Protein 7C2P (pdb70)

B-factor: mean 52.06, std 9.63, range [30.09, 83.83]

Foldseek 3Di:
DKDKDFDPPDDDAADDQQVLQVSLVVVVARGWGQDDPRRTIIGMHDD/DKDKDFDPPDDDAADDQQVLQVSLVVVVARGWGFDDPRRTIIGMHDD/DKDKDFDPPDDAAQPDQQVLQVSLVVVVARGWGFDDPRGTIIGMHDD/DKDKDFDPPDDDAADDQQVLQVSLVVVVARGWGFDDPRRTIIGMHDD

Secondary structure (DSSP, 8-state):
-EEEEE-SS--S----HHHHHHHHHTTT-SEEEEETTTTEEEEEEE-/-EEEEE-SS--S----HHHHHHHHHTTT-SEEEEETTTTEEEEEEE-/-EEEEE-SS--S----HHHHHHHHHHTT-SEEEEETTTTEEEEEEE-/-EEEEE-SS--S----HHHHHHHHHTTT-SEEEEETTTTEEEEEEE-

Solvent-accessible surface area: 11910 Å² total; per-residue (Å²): 101,83,0,19,7,78,11,137,112,45,185,58,67,3,112,172,48,73,82,0,16,83,46,0,116,92,34,64,14,134,18,2,93,37,116,58,77,94,92,105,4,34,0,13,51,127,62,82,80,0,20,8,78,11,136,110,48,186,59,67,3,112,175,33,78,86,0,18,86,46,0,109,91,33,63,13,152,12,11,108,33,118,59,72,133,90,84,5,33,0,20,53,146,65,250,93,58,82,46,85,12,169,76,29,105,36,51,6,63,102,32,49,5,0,18,14,0,0,63,4,28,7,31,132,13,10,106,35,116,58,216,188,124,96,5,43,1,21,76,147,98,247,94,59,81,47,81,11,155,70,27,108,32,33,3,94,94,26,44,9,0,17,12,0,0,61,5,30,13,37,137,10,11,109,33,120,59,180,151,110,90,5,50,0,22,82,147,98

Sequence (188 aa):
RTCESQSHKFKGPCLRASNCANVCKTEGFHGGKCRGFRRRRCFCTKHCRTCESQSHKFKGPCLRASNCANVCKTEGFHGGKCRGFRRRCFCTKHCRTCESQSHKFKGPCLRASNCANVCKTEGFHGGKCRGFRRRCFCTKHCRTCESQSHKFKGPCLRASNCANVCKTEGFHGGKCRGFRRRCFCTKHC

Radius of gyration: 18.95 Å; Cα contacts (8 Å, |Δi|>4): 469; chains: 4; bounding box: 30×36×52 Å

InterPro domains:
  IPR003614 Knottins-like [PF00304] (1-47)
  IPR003614 Knottins-like [SM00505] (2-47)
  IPR003614 Knottins-like [cd00107] (12-44)
  IPR008176 Defensin, plant [PR00288] (2-17)
  IPR008176 Defensin, plant [PR00288] (32-46)
  IPR008176 Defensin, plant [PS00940] (1-24)
  IPR036574 Knottin, scorpion toxin-like superfamily [G3DSA:3.30.30.10] (1-47)
  IPR036574 Knottin, scorpion toxin-like superfamily [SSF57095] (1-47)

Organism: Elaeis guineensis var. tenera (NCBI:txid51953)

Nearest PDB structures (foldseek):
  7c2p-assembly4_D  TM=1.018E+00  e=6.122E-10  Elaeis guineensis
  7c31-assembly1_A  TM=1.004E+00  e=1.410E-07  Vitis vinifera
  7c31-assembly1_B  TM=9.865E-01  e=1.235E-07  Vitis vinifera
  6mry-assembly1_A  TM=9.485E-01  e=1.371E-05  Nicotiana occidentalis
  6mry-assembly2_B  TM=9.411E-01  e=2.181E-05  Nicotiana occidentalis

Structure (mmCIF, N/CA/C/O backbone):
data_7C2P
#
_entry.id   7C2P
#
_cell.length_a   24.84
_cell.length_b   37.92
_cell.length_c   54.77
_cell.angle_alpha   83.76
_cell.angle_beta   78.35
_cell.angle_gamma   70.22
#
_symmetry.space_group_name_H-M   'P 1'
#
loop_
_entity.id
_entity.type
_entity.pdbx_description
1 polymer 'Plant defensing Egk'
2 water water
#
loop_
_atom_site.group_PDB
_atom_site.id
_atom_site.type_symbol
_atom_site.label_atom_id
_atom_site.label_alt_id
_atom_site.label_comp_id
_atom_site.label_asym_id
_atom_site.label_entity_id
_atom_site.label_seq_id
_atom_site.pdbx_PDB_ins_code
_atom_site.Cartn_x
_atom_site.Cartn_y
_atom_site.Cartn_z
_atom_site.occupancy
_atom_site.B_iso_or_equiv
_atom_site.auth_seq_id
_atom_site.auth_comp_id
_atom_site.auth_asym_id
_atom_site.auth_atom_id
_atom_site.pdbx_PDB_model_num
ATOM 1 N N . ARG A 1 1 ? 34.876 43.003 0.48 1 56 1 ARG A N 1
ATOM 2 C CA . ARG A 1 1 ? 34.12 43.077 -0.753 1 55.93 1 ARG A CA 1
ATOM 3 C C . ARG A 1 1 ? 33.698 44.535 -1.017 1 57.07 1 ARG A C 1
ATOM 4 O O . ARG A 1 1 ? 33.322 45.244 -0.08 1 58 1 ARG A O 1
ATOM 12 N N . THR A 1 2 ? 33.802 44.993 -2.282 1 56.76 2 THR A N 1
ATOM 13 C CA . THR A 1 2 ? 33.454 46.36 -2.668 1 56.7 2 THR A CA 1
ATOM 14 C C . THR A 1 2 ? 32.11 46.427 -3.372 1 56.37 2 THR A C 1
ATOM 15 O O . THR A 1 2 ? 31.899 45.739 -4.36 1 57.09 2 THR A O 1
ATOM 19 N N . CYS A 1 3 ? 31.222 47.297 -2.895 1 55.41 3 CYS A N 1
ATOM 20 C CA . CYS A 1 3 ? 29.91 47.547 -3.471 1 54.41 3 CYS A CA 1
ATOM 21 C C . CYS A 1 3 ? 29.915 48.873 -4.262 1 51.29 3 CYS A C 1
ATOM 22 O O . CYS A 1 3 ? 30.629 49.811 -3.93 1 50.96 3 CYS A O 1
ATOM 25 N N . GLU A 1 4 ? 29.121 48.934 -5.322 1 49.06 4 GLU A N 1
ATOM 26 C CA . GLU A 1 4 ? 29.04 50.089 -6.188 1 47.68 4 GLU A CA 1
ATOM 27 C C . GLU A 1 4 ? 27.624 50.586 -6.332 1 45.31 4 GLU A C 1
ATOM 28 O O . GLU A 1 4 ? 26.688 49.803 -6.357 1 44.08 4 GLU A O 1
ATOM 34 N N . SER A 1 5 ? 27.481 51.886 -6.547 1 44.74 5 SER A N 1
ATOM 35 C CA . SER A 1 5 ? 26.182 52.487 -6.779 1 43.88 5 SER A CA 1
ATOM 36 C C . SER A 1 5 ? 26.401 53.664 -7.692 1 43.21 5 SER A C 1
ATOM 37 O O . SER A 1 5 ? 27.275 54.496 -7.433 1 42.86 5 SER A O 1
ATOM 40 N N . GLN A 1 6 ? 25.609 53.775 -8.768 1 43.17 6 GLN A N 1
ATOM 41 C CA . GLN A 1 6 ? 25.757 54.905 -9.7 1 42.87 6 GLN A CA 1
ATOM 42 C C . GLN A 1 6 ? 25.556 56.227 -8.969 1 43.33 6 GLN A C 1
ATOM 43 O O . GLN A 1 6 ? 24.623 56.368 -8.17 1 44.78 6 GLN A O 1
ATOM 49 N N . SER A 1 7 ? 26.512 57.147 -9.15 1 42.06 7 SER A N 1
ATOM 50 C CA . SER A 1 7 ? 26.522 58.468 -8.532 1 41.44 7 SER A CA 1
ATOM 51 C C . SER A 1 7 ? 25.259 59.232 -8.861 1 42.63 7 SER A C 1
ATOM 52 O O . SER A 1 7 ? 24.813 59.233 -10.01 1 42 7 SER A O 1
ATOM 55 N N . HIS A 1 8 ? 24.661 59.857 -7.846 1 44.05 8 HIS A N 1
ATOM 56 C CA . HIS A 1 8 ? 23.482 60.677 -8.053 1 45.74 8 HIS A CA 1
ATOM 57 C C . HIS A 1 8 ? 23.863 62.114 -8.45 1 46.56 8 HIS A C 1
ATOM 58 O O . HIS A 1 8 ? 23.027 62.815 -9.018 1 48.15 8 HIS A O 1
ATOM 65 N N . LYS A 1 9 ? 25.115 62.554 -8.164 1 45.16 9 LYS A N 1
ATOM 66 C CA . LYS A 1 9 ? 25.57 63.912 -8.417 1 44 9 LYS A CA 1
ATOM 67 C C . LYS A 1 9 ? 26.395 64.111 -9.673 1 42.57 9 LYS A C 1
ATOM 68 O O . LYS A 1 9 ? 26.407 65.221 -10.196 1 41.78 9 LYS A O 1
ATOM 74 N N . PHE A 1 10 ? 27.179 63.097 -10.084 1 41.78 10 PHE A N 1
ATOM 75 C CA . PHE A 1 10 ? 28.066 63.265 -11.229 1 41.36 10 PHE A CA 1
ATOM 76 C C . PHE A 1 10 ? 27.326 63.472 -12.539 1 43.02 10 PHE A C 1
ATOM 77 O O . PHE A 1 10 ? 26.43 62.706 -12.887 1 43.19 10 PHE A O 1
ATOM 85 N N . LYS A 1 11 ? 27.673 64.543 -13.26 1 44.19 11 LYS A N 1
ATOM 86 C CA . LYS A 1 11 ? 27.034 64.845 -14.532 1 45.02 11 LYS A CA 1
ATOM 87 C C . LYS A 1 11 ? 28 64.609 -15.697 1 46.25 11 LYS A C 1
ATOM 88 O O . LYS A 1 11 ? 29.209 64.777 -15.548 1 46.22 11 LYS A O 1
ATOM 94 N N . GLY A 1 12 ? 27.458 64.218 -16.848 1 47.32 12 GLY A N 1
ATOM 95 C CA . GLY A 1 12 ? 28.251 63.995 -18.051 1 48.13 12 GLY A CA 1
ATOM 96 C C . GLY A 1 12 ? 29.089 62.732 -18 1 48.94 12 GLY A C 1
ATOM 97 O O . GLY A 1 12 ? 28.974 61.931 -17.067 1 47.4 12 GLY A O 1
ATOM 98 N N . PRO A 1 13 ? 29.954 62.532 -19.012 1 50.77 13 PRO A N 1
ATOM 99 C CA . PRO A 1 13 ? 30.784 61.319 -19.023 1 51.58 13 PRO A CA 1
ATOM 100 C C . PRO A 1 13 ? 31.926 61.355 -18.034 1 53.12 13 PRO A C 1
ATOM 101 O O . PRO A 1 13 ? 32.495 62.415 -17.758 1 53.6 13 PRO A O 1
ATOM 105 N N . CYS A 1 14 ? 32.272 60.176 -17.528 1 53.85 14 CYS A N 1
ATOM 106 C CA . CYS A 1 14 ? 33.34 60.002 -16.569 1 55.19 14 CYS A CA 1
ATOM 107 C C . CYS A 1 14 ? 34.602 59.661 -17.347 1 55.57 14 CYS A C 1
ATOM 108 O O . CYS A 1 14 ? 34.719 58.57 -17.911 1 55.2 14 CYS A O 1
ATOM 111 N N . LEU A 1 15 ? 35.545 60.599 -17.381 1 56.33 15 LEU A N 1
ATOM 112 C CA . LEU A 1 15 ? 36.809 60.359 -18.072 1 57.29 15 LEU A CA 1
ATOM 113 C C . LEU A 1 15 ? 37.974 60.171 -17.091 1 57.05 15 LEU A C 1
ATOM 114 O O . LEU A 1 15 ? 38.878 59.377 -17.35 1 57.15 15 LEU A O 1
ATOM 119 N N . ARG A 1 16 ? 37.924 60.857 -15.939 1 55.82 16 ARG A N 1
ATOM 120 C CA . ARG A 1 16 ? 38.956 60.74 -14.925 1 54.99 16 ARG A CA 1
ATOM 121 C C . ARG A 1 16 ? 38.345 60.111 -13.691 1 53.74 16 ARG A C 1
ATOM 122 O O . ARG A 1 16 ? 37.366 60.647 -13.16 1 54.78 16 ARG A O 1
ATOM 130 N N . ALA A 1 17 ? 38.918 58.994 -13.228 1 51.55 17 ALA A N 1
ATOM 131 C CA . ALA A 1 17 ? 38.404 58.245 -12.085 1 51.4 17 ALA A CA 1
ATOM 132 C C . ALA A 1 17 ? 38.419 59 -10.74 1 50.6 17 ALA A C 1
ATOM 133 O O . ALA A 1 17 ? 37.482 58.851 -9.96 1 49.96 17 ALA A O 1
ATOM 135 N N . SER A 1 18 ? 39.476 59.778 -10.462 1 50.01 18 SER A N 1
ATOM 136 C CA . SER A 1 18 ? 39.567 60.505 -9.206 1 49.8 18 SER A CA 1
ATOM 137 C C . SER A 1 18 ? 38.517 61.611 -9.09 1 48.38 18 SER A C 1
ATOM 138 O O . SER A 1 18 ? 38.102 61.926 -7.967 1 49.73 18 SER A O 1
ATOM 141 N N . ASN A 1 19 ? 38.029 62.152 -10.227 1 45.47 19 ASN A N 1
ATOM 142 C CA . ASN A 1 19 ? 36.953 63.137 -10.213 1 43.2 19 ASN A CA 1
ATOM 143 C C . ASN A 1 19 ? 35.691 62.489 -9.735 1 40.04 19 ASN A C 1
ATOM 144 O O . ASN A 1 19 ? 35.01 63.073 -8.9 1 38.71 19 ASN A O 1
ATOM 149 N N . CYS A 1 20 ? 35.372 61.283 -10.268 1 39.37 20 CYS A N 1
ATOM 150 C CA . CYS A 1 20 ? 34.223 60.459 -9.884 1 39.38 20 CYS A CA 1
ATOM 151 C C . CYS A 1 20 ? 34.314 60.156 -8.376 1 37.14 20 CYS A C 1
ATOM 152 O O . CYS A 1 20 ? 33.345 60.348 -7.663 1 35.91 20 CYS A O 1
ATOM 155 N N . ALA A 1 21 ? 35.489 59.733 -7.901 1 37.11 21 ALA A N 1
ATOM 156 C CA . ALA A 1 21 ? 35.758 59.423 -6.494 1 38.18 21 ALA A CA 1
ATOM 157 C C . ALA A 1 21 ? 35.624 60.658 -5.562 1 40.21 21 ALA A C 1
ATOM 158 O O . ALA A 1 21 ? 35.176 60.515 -4.428 1 40.98 21 ALA A O 1
ATOM 160 N N . ASN A 1 22 ? 36.008 61.851 -6.028 1 41.16 22 ASN A N 1
ATOM 161 C CA . ASN A 1 22 ? 35.88 63.058 -5.222 1 42.45 22 ASN A CA 1
ATOM 162 C C . ASN A 1 22 ? 34.431 63.516 -5.152 1 41.45 22 ASN A C 1
ATOM 163 O O . ASN A 1 22 ? 33.993 63.995 -4.086 1 41.03 22 ASN A O 1
ATOM 168 N N . VAL A 1 23 ? 33.681 63.366 -6.267 1 39.71 23 VAL A N 1
ATOM 169 C CA . VAL A 1 23 ? 32.251 63.692 -6.267 1 39.44 23 VAL A CA 1
ATOM 170 C C . VAL A 1 23 ? 31.504 62.669 -5.35 1 40.58 23 VAL A C 1
ATOM 171 O O . VAL A 1 23 ? 30.637 63.058 -4.566 1 41.7 23 VAL A O 1
ATOM 175 N N . CYS A 1 24 ? 31.946 61.401 -5.347 1 40.46 24 CYS A N 1
ATOM 176 C CA . CYS A 1 24 ? 31.386 60.313 -4.54 1 41.34 24 CYS A CA 1
ATOM 177 C C . CYS A 1 24 ? 31.58 60.507 -3.042 1 42.41 24 CYS A C 1
ATOM 178 O O . CYS A 1 24 ? 30.754 60.036 -2.266 1 41.34 24 CYS A O 1
ATOM 181 N N . LYS A 1 25 ? 32.653 61.202 -2.638 1 43.8 25 LYS A N 1
ATOM 182 C CA . LYS A 1 25 ? 32.905 61.483 -1.237 1 46 25 LYS A CA 1
ATOM 183 C C . LYS A 1 25 ? 31.814 62.413 -0.685 1 48.91 25 LYS A C 1
ATOM 184 O O . LYS A 1 25 ? 31.438 62.286 0.483 1 49.88 25 LYS A O 1
ATOM 190 N N . THR A 1 26 ? 31.328 63.362 -1.509 1 49.81 26 THR A N 1
ATOM 191 C CA . THR A 1 26 ? 30.256 64.285 -1.129 1 50.72 26 THR A CA 1
ATOM 192 C C . THR A 1 26 ? 28.907 63.551 -0.965 1 52.7 26 THR A C 1
ATOM 193 O O . THR A 1 26 ? 28.004 64.088 -0.334 1 54.29 26 THR A O 1
ATOM 197 N N . GLU A 1 27 ? 28.777 62.327 -1.508 1 53.1 27 GLU A N 1
ATOM 198 C CA . GLU A 1 27 ? 27.608 61.461 -1.349 1 53.35 27 GLU A CA 1
ATOM 199 C C . GLU A 1 27 ? 27.761 60.451 -0.205 1 54.33 27 GLU A C 1
ATOM 200 O O . GLU A 1 27 ? 26.905 59.581 -0.06 1 55.09 27 GLU A O 1
ATOM 206 N N . GLY A 1 28 ? 28.843 60.547 0.569 1 54.43 28 GLY A N 1
ATOM 207 C CA . GLY A 1 28 ? 29.109 59.653 1.68 1 55.71 28 GLY A CA 1
ATOM 208 C C . GLY A 1 28 ? 29.814 58.359 1.319 1 56.19 28 GLY A C 1
ATOM 209 O O . GLY A 1 28 ? 29.866 57.442 2.143 1 57.17 28 GLY A O 1
ATOM 210 N N . PHE A 1 29 ? 30.37 58.264 0.102 1 55.58 29 PHE A N 1
ATOM 211 C CA . PHE A 1 29 ? 31.067 57.046 -0.321 1 55.71 29 PHE A CA 1
ATOM 212 C C . PHE A 1 29 ? 32.605 57.171 -0.126 1 56.47 29 PHE A C 1
ATOM 213 O O . PHE A 1 29 ? 33.109 58.277 0.076 1 57.04 29 PHE A O 1
ATOM 221 N N . HIS A 1 30 ? 33.33 56.028 -0.093 1 56.17 30 HIS A N 1
ATOM 222 C CA . HIS A 1 30 ? 34.789 55.963 0.113 1 56.15 30 HIS A CA 1
ATOM 223 C C . HIS A 1 30 ? 35.535 56.455 -1.155 1 54.3 30 HIS A C 1
ATOM 224 O O . HIS A 1 30 ? 36.336 57.395 -1.062 1 54.59 30 HIS A O 1
ATOM 231 N N . GLY A 1 31 ? 35.247 55.826 -2.31 1 51.61 31 GLY A N 1
ATOM 232 C CA . GLY A 1 31 ? 35.859 56.128 -3.602 1 49.39 31 GLY A CA 1
ATOM 233 C C . GLY A 1 31 ? 34.894 56.067 -4.779 1 46.61 31 GLY A C 1
ATOM 234 O O . GLY A 1 31 ? 33.683 56.137 -4.584 1 45.42 31 GLY A O 1
ATOM 235 N N . GLY A 1 32 ? 35.414 55.898 -5.989 1 45.41 32 GLY A N 1
ATOM 236 C CA . GLY A 1 32 ? 34.592 55.876 -7.19 1 46.42 32 GLY A CA 1
ATOM 237 C C . GLY A 1 32 ? 35.375 55.52 -8.429 1 47.33 32 GLY A C 1
ATOM 238 O O . GLY A 1 32 ? 36.58 55.765 -8.474 1 47.51 32 GLY A O 1
ATOM 239 N N . LYS A 1 33 ? 34.71 54.873 -9.422 1 48.05 33 LYS A N 1
ATOM 240 C CA . LYS A 1 33 ? 35.337 54.407 -10.664 1 49.6 33 LYS A CA 1
ATOM 241 C C . LYS A 1 33 ? 34.456 54.696 -11.878 1 51.57 33 LYS A C 1
ATOM 242 O O . LYS A 1 33 ? 33.231 54.635 -11.77 1 52.28 33 LYS A O 1
ATOM 248 N N . CYS A 1 34 ? 35.064 54.995 -13.035 1 51.96 34 CYS A N 1
ATOM 249 C CA . CYS A 1 34 ? 34.307 55.153 -14.268 1 53.27 34 CYS A CA 1
ATOM 250 C C . CYS A 1 34 ? 33.992 53.734 -14.784 1 53.79 34 CYS A C 1
ATOM 251 O O . CYS A 1 34 ? 34.853 52.847 -14.711 1 53.78 34 CYS A O 1
ATOM 254 N N . ARG A 1 35 ? 32.772 53.513 -15.312 1 53.97 35 ARG A N 1
ATOM 255 C CA . ARG A 1 35 ? 32.387 52.18 -15.776 1 54.38 35 ARG A CA 1
ATOM 256 C C . ARG A 1 35 ? 31.488 52.128 -17.03 1 52.74 35 ARG A C 1
ATOM 257 O O . ARG A 1 35 ? 30.581 52.928 -17.178 1 52.01 35 ARG A O 1
ATOM 265 N N . GLY A 1 36 ? 31.711 51.121 -17.868 1 51.82 36 GLY A N 1
ATOM 266 C CA . GLY A 1 36 ? 30.874 50.839 -19.03 1 51.83 36 GLY A CA 1
ATOM 267 C C . GLY A 1 36 ? 31.069 51.73 -20.236 1 51.38 36 GLY A C 1
ATOM 268 O O . GLY A 1 36 ? 31.806 52.715 -20.168 1 50.76 36 GLY A O 1
ATOM 269 N N . PHE A 1 37 ? 30.388 51.385 -21.344 1 51.46 37 PHE A N 1
ATOM 270 C CA . PHE A 1 37 ? 30.445 52.133 -22.594 1 52.18 37 PHE A CA 1
ATOM 271 C C . PHE A 1 37 ? 29.816 53.526 -22.44 1 51.78 37 PHE A C 1
ATOM 272 O O . PHE A 1 37 ? 30.249 54.473 -23.086 1 52.29 37 PHE A O 1
ATOM 280 N N . ARG A 1 38 ? 28.812 53.663 -21.57 1 51.19 38 ARG A N 1
ATOM 281 C CA . ARG A 1 38 ? 28.19 54.963 -21.299 1 50.74 38 ARG A CA 1
ATOM 282 C C . ARG A 1 38 ? 29.059 55.869 -20.402 1 49.87 38 ARG A C 1
ATOM 283 O O . ARG A 1 38 ? 28.716 57.035 -20.243 1 51.21 38 ARG A O 1
ATOM 291 N N . ARG A 1 39 ? 30.185 55.364 -19.868 1 47.75 39 ARG A N 1
ATOM 292 C CA . ARG A 1 39 ? 31.132 56.099 -19.03 1 46.95 39 ARG A CA 1
ATOM 293 C C . ARG A 1 39 ? 30.44 56.705 -17.816 1 44.95 39 ARG A C 1
ATOM 294 O O . ARG A 1 39 ? 30.488 57.926 -17.627 1 45.24 39 ARG A O 1
ATOM 302 N N A ARG A 1 40 ? 29.752 55.869 -17.023 0.5 43.83 40 ARG A N 1
ATOM 303 N N B ARG A 1 40 ? 29.744 55.871 -17.02 0.5 43.8 40 ARG A N 1
ATOM 304 C CA A ARG A 1 40 ? 29.044 56.368 -15.851 0.5 43.77 40 ARG A CA 1
ATOM 305 C CA B ARG A 1 40 ? 29.044 56.381 -15.843 0.5 43.71 40 ARG A CA 1
ATOM 306 C C A ARG A 1 40 ? 29.916 56.283 -14.603 0.5 43.58 40 ARG A C 1
ATOM 307 C C B ARG A 1 40 ? 29.924 56.292 -14.605 0.5 43.56 40 ARG A C 1
ATOM 308 O O A ARG A 1 40 ? 30.709 55.352 -14.452 0.5 43.44 40 ARG A O 1
ATOM 309 O O B ARG A 1 40 ? 30.719 55.363 -14.459 0.5 43.42 40 ARG A O 1
ATOM 324 N N . CYS A 1 41 ? 29.777 57.262 -13.715 1 43.45 41 CYS A N 1
ATOM 325 C CA . CYS A 1 41 ? 30.538 57.318 -12.476 1 44.3 41 CYS A CA 1
ATOM 326 C C . CYS A 1 41 ? 29.857 56.423 -11.436 1 45.54 41 CYS A C 1
ATOM 327 O O . CYS A 1 41 ? 28.677 56.609 -11.124 1 45.5 41 CYS A O 1
ATOM 330 N N . PHE A 1 42 ? 30.605 55.464 -10.891 1 46.11 42 PHE A N 1
ATOM 331 C CA . PHE A 1 42 ? 30.083 54.597 -9.839 1 46.92 42 PHE A CA 1
ATOM 332 C C . PHE A 1 42 ? 30.791 54.844 -8.526 1 46.51 42 PHE A C 1
ATOM 333 O O . PHE A 1 42 ? 31.999 54.701 -8.46 1 46.12 42 PHE A O 1
ATOM 341 N N . CYS A 1 43 ? 30.027 55.104 -7.464 1 46.41 43 CYS A N 1
ATOM 342 C CA . CYS A 1 43 ? 30.544 55.296 -6.112 1 46.91 43 CYS A CA 1
ATOM 343 C C . CYS A 1 43 ? 30.786 53.977 -5.46 1 48.76 43 CYS A C 1
ATOM 344 O O . CYS A 1 43 ? 29.971 53.069 -5.569 1 48.23 43 CYS A O 1
ATOM 347 N N . THR A 1 44 ? 31.9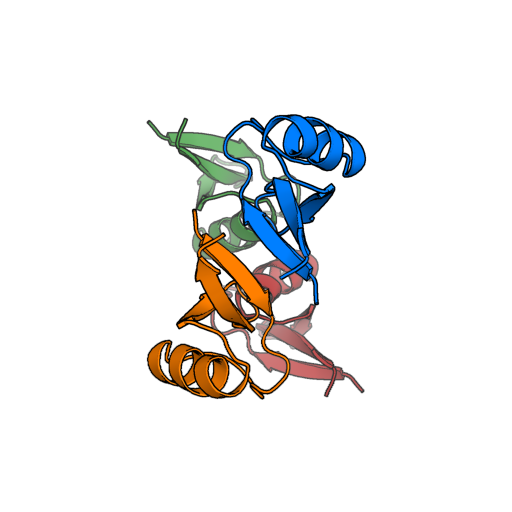26 53.846 -4.817 1 50.08 44 THR A N 1
ATOM 348 C CA . THR A 1 44 ? 32.314 52.616 -4.17 1 51.97 44 THR A CA 1
ATOM 349 C C . THR A 1 44 ? 32.427 52.734 -2.682 1 54.72 44 THR A C 1
ATOM 350 O O . THR A 1 44 ? 32.814 53.784 -2.17 1 54.69 44 THR A O 1
ATOM 354 N N . LYS A 1 45 ? 32.175 51.615 -1.998 1 57.19 45 LYS A N 1
ATOM 355 C CA . LYS A 1 45 ? 32.345 51.478 -0.559 1 60.28 45 LYS A CA 1
ATOM 356 C C . LYS A 1 45 ? 32.258 50.015 -0.131 1 62.65 45 LYS A C 1
ATOM 357 O O . LYS A 1 45 ? 31.777 49.188 -0.888 1 62.49 45 LYS A O 1
ATOM 363 N N . HIS A 1 46 ? 32.71 49.697 1.082 1 64.42 46 HIS A N 1
ATOM 364 C CA . HIS A 1 46 ? 32.665 48.326 1.586 1 66.27 46 HIS A CA 1
ATOM 365 C C . HIS A 1 46 ? 31.223 47.85 1.725 1 67.41 46 HIS A C 1
ATOM 366 O O . HIS A 1 46 ? 30.325 48.656 2.024 1 67.84 46 HIS A O 1
ATOM 373 N N . CYS A 1 47 ? 30.998 46.552 1.465 1 67.59 47 CYS A N 1
ATOM 374 C CA . CYS A 1 47 ? 29.674 45.953 1.585 1 68.69 47 CYS A CA 1
ATOM 375 C C . CYS A 1 47 ? 29.423 45.623 3.051 1 69.82 47 CYS A C 1
ATOM 376 O O . CYS A 1 47 ? 28.334 45.971 3.564 1 70.36 47 CYS A O 1
ATOM 380 N N . ARG B 1 1 ? 18.895 53.546 -1.201 1 57.15 1 ARG B N 1
ATOM 381 C CA . ARG B 1 1 ? 19.906 53.402 -2.238 1 57.03 1 ARG B CA 1
ATOM 382 C C . ARG B 1 1 ? 20.391 51.943 -2.336 1 57.39 1 ARG B C 1
ATOM 383 O O . ARG B 1 1 ? 20.596 51.291 -1.313 1 57.54 1 ARG B O 1
ATOM 391 N N . THR B 1 2 ? 20.525 51.423 -3.573 1 57.16 2 THR B N 1
ATOM 392 C CA . THR B 1 2 ? 20.94 50.05 -3.805 1 58.15 2 THR B CA 1
ATOM 393 C C . THR B 1 2 ? 22.398 49.946 -4.235 1 58.5 2 THR B C 1
ATOM 394 O O . THR B 1 2 ? 22.803 50.591 -5.196 1 59.52 2 THR B O 1
ATOM 398 N N . CYS B 1 3 ? 23.167 49.087 -3.575 1 57.79 3 CYS B N 1
ATOM 399 C CA . CYS B 1 3 ? 24.562 48.813 -3.923 1 57.4 3 CYS B CA 1
ATOM 400 C C . CYS B 1 3 ? 24.689 47.442 -4.624 1 53.93 3 CYS B C 1
ATOM 401 O O . CYS B 1 3 ? 23.928 46.535 -4.333 1 53 3 CYS B O 1
ATOM 404 N N . GLU B 1 4 ? 25.627 47.317 -5.567 1 51.9 4 GLU B N 1
ATOM 405 C CA . GLU B 1 4 ? 25.828 46.128 -6.363 1 50.55 4 GLU B CA 1
ATOM 406 C C . GLU B 1 4 ? 27.236 45.622 -6.283 1 48.6 4 GLU B C 1
ATOM 407 O O . GLU B 1 4 ? 28.165 46.401 -6.179 1 46.76 4 GLU B O 1
ATOM 413 N N . SER B 1 5 ? 27.402 44.315 -6.47 1 48.56 5 SER B N 1
ATOM 414 C CA . SER B 1 5 ? 28.71 43.708 -6.474 1 48.61 5 SER B CA 1
ATOM 415 C C . SER B 1 5 ? 28.631 42.485 -7.348 1 48.84 5 SER B C 1
ATOM 416 O O . SER B 1 5 ? 27.743 41.651 -7.154 1 48.28 5 SER B O 1
ATOM 419 N N . GLN B 1 6 ? 29.573 42.336 -8.304 1 48.69 6 GLN B N 1
ATOM 420 C CA . GLN B 1 6 ? 29.582 41.166 -9.169 1 48.54 6 GLN B CA 1
ATOM 421 C C . GLN B 1 6 ? 29.689 39.877 -8.348 1 47.94 6 GLN B C 1
ATOM 422 O O . GLN B 1 6 ? 30.501 39.793 -7.426 1 47.46 6 GLN B O 1
ATOM 428 N N . SER B 1 7 ? 28.784 38.925 -8.63 1 47.28 7 SER B N 1
ATOM 429 C CA . SER B 1 7 ? 28.694 37.643 -7.956 1 47.03 7 SER B CA 1
ATOM 430 C C . SER B 1 7 ? 29.991 36.887 -8.027 1 47.94 7 SER B C 1
ATOM 431 O O . SER B 1 7 ? 30.602 36.816 -9.095 1 49.23 7 SER B O 1
ATOM 434 N N . HIS B 1 8 ? 30.42 36.325 -6.9 1 47.41 8 HIS B N 1
ATOM 435 C CA . HIS B 1 8 ? 31.619 35.496 -6.878 1 48.1 8 HIS B CA 1
ATOM 436 C C . HIS B 1 8 ? 31.291 34.017 -7.203 1 47.35 8 HIS B C 1
ATOM 437 O O . HIS B 1 8 ? 32.192 33.261 -7.562 1 47.19 8 HIS B O 1
ATOM 444 N N . LYS B 1 9 ? 30.015 33.597 -7.067 1 46.89 9 LYS B N 1
ATOM 445 C CA . LYS B 1 9 ? 29.589 32.207 -7.271 1 46.88 9 LYS B CA 1
ATOM 446 C C . LYS B 1 9 ? 28.957 31.913 -8.612 1 46.64 9 LYS B C 1
ATOM 447 O O . LYS B 1 9 ? 29.03 30.774 -9.061 1 47.41 9 LYS B O 1
ATOM 453 N N . PHE B 1 10 ? 28.253 32.878 -9.205 1 45.84 10 PHE B N 1
ATOM 454 C CA . PHE B 1 10 ? 27.557 32.638 -10.466 1 46.31 10 PHE B CA 1
ATOM 455 C C . PHE B 1 10 ? 28.501 32.318 -11.622 1 47.09 10 PHE B C 1
ATOM 456 O O . PHE B 1 10 ? 29.46 33.043 -11.869 1 46.97 10 PHE B O 1
ATOM 464 N N . LYS B 1 11 ? 28.238 31.216 -12.319 1 47.71 11 LYS B N 1
ATOM 465 C CA . LYS B 1 11 ? 29.054 30.807 -13.45 1 48.38 11 LYS B CA 1
ATOM 466 C C . LYS B 1 11 ? 28.29 30.961 -14.777 1 50.04 11 LYS B C 1
ATOM 467 O O . LYS B 1 11 ? 27.067 30.812 -14.821 1 50.12 11 LYS B O 1
ATOM 473 N N . GLY B 1 12 ? 29.012 31.284 -15.84 1 51.33 12 GLY B N 1
ATOM 474 C CA . GLY B 1 12 ? 28.414 31.465 -17.16 1 53.5 12 GLY B CA 1
ATOM 475 C C . GLY B 1 12 ? 27.599 32.747 -17.319 1 55.38 12 GLY B C 1
ATOM 476 O O . GLY B 1 12 ? 27.558 33.597 -16.424 1 55.54 12 GLY B O 1
ATOM 477 N N . PRO B 1 13 ? 26.908 32.902 -18.464 1 56.13 13 PRO B N 1
ATOM 478 C CA . PRO B 1 13 ? 26.116 34.127 -18.682 1 56.87 13 PRO B CA 1
ATOM 479 C C . PRO B 1 13 ? 24.827 34.148 -17.866 1 57.64 13 PRO B C 1
ATOM 480 O O . PRO B 1 13 ? 24.217 33.108 -17.61 1 57.78 13 PRO B O 1
ATOM 484 N N . CYS B 1 14 ? 24.404 35.351 -17.503 1 57.75 14 CYS B N 1
ATOM 485 C CA . CYS B 1 14 ? 23.208 35.602 -16.721 1 58.61 14 CYS B CA 1
ATOM 486 C C . CYS B 1 14 ? 22.032 35.846 -17.66 1 59.38 14 CYS B C 1
ATOM 487 O O . CYS B 1 14 ? 21.856 36.981 -18.114 1 59.25 14 CYS B O 1
ATOM 490 N N . LEU B 1 15 ? 21.197 34.821 -17.921 1 59.63 15 LEU B N 1
ATOM 491 C CA . LEU B 1 15 ? 20.052 35.011 -18.822 1 59.87 15 LEU B CA 1
ATOM 492 C C . LEU B 1 15 ? 18.762 35.255 -18.056 1 58.76 15 LEU B C 1
ATOM 493 O O . LEU B 1 15 ? 17.955 36.082 -18.48 1 58.99 15 LEU B O 1
ATOM 498 N N . ARG B 1 16 ? 18.582 34.561 -16.914 1 57.05 16 ARG B N 1
ATOM 499 C CA . ARG B 1 16 ? 17.405 34.737 -16.082 1 55.95 16 ARG B CA 1
ATOM 500 C C . ARG B 1 16 ? 17.813 35.41 -14.78 1 53.42 16 ARG B C 1
ATOM 501 O O . ARG B 1 16 ? 18.685 34.9 -14.079 1 53.66 16 ARG B O 1
ATOM 509 N N . ALA B 1 17 ? 17.176 36.542 -14.459 1 51.25 17 ALA B N 1
ATOM 510 C CA . ALA B 1 17 ? 17.442 37.348 -13.268 1 49.69 17 ALA B CA 1
ATOM 511 C C . ALA B 1 17 ? 17.152 36.627 -11.952 1 47.77 17 ALA B C 1
ATOM 512 O O . ALA B 1 17 ? 17.886 36.791 -10.989 1 47.79 17 ALA B O 1
ATOM 514 N N . SER B 1 18 ? 16.087 35.839 -11.894 1 46.72 18 SER B N 1
ATOM 515 C CA . SER B 1 18 ? 15.723 35.086 -10.694 1 46.06 18 SER B CA 1
ATOM 516 C C . SER B 1 18 ? 16.863 34.16 -10.245 1 44.14 18 SER B C 1
ATOM 517 O O . SER B 1 18 ? 17.227 34.156 -9.071 1 43.8 18 SER B O 1
ATOM 520 N N . ASN B 1 19 ? 17.503 33.473 -11.204 1 42.9 19 ASN B N 1
ATOM 521 C CA . ASN B 1 19 ? 18.637 32.597 -10.94 1 41.77 19 ASN B CA 1
ATOM 522 C C . ASN B 1 19 ? 19.759 33.371 -10.28 1 41.69 19 ASN B C 1
ATOM 523 O O . ASN B 1 19 ? 20.299 32.904 -9.279 1 42.32 19 ASN B O 1
ATOM 528 N N . CYS B 1 20 ? 20.097 34.547 -10.834 1 41.98 20 CYS B N 1
ATOM 529 C CA . CYS B 1 20 ? 21.139 35.435 -10.315 1 42.31 20 CYS B CA 1
ATOM 530 C C . CYS B 1 20 ? 20.751 35.879 -8.9 1 41.33 20 CYS B C 1
ATOM 531 O O . CYS B 1 20 ? 21.528 35.653 -7.997 1 41.72 20 CYS B O 1
ATOM 534 N N . ALA B 1 21 ? 19.543 36.427 -8.703 1 39.94 21 ALA B N 1
ATOM 535 C CA . ALA B 1 21 ? 19.057 36.853 -7.395 1 40.33 21 ALA B CA 1
ATOM 536 C C . ALA B 1 21 ? 19.183 35.738 -6.316 1 41.57 21 ALA B C 1
ATOM 537 O O . ALA B 1 21 ? 19.641 35.999 -5.197 1 42.28 21 ALA B O 1
ATOM 539 N N . ASN B 1 22 ? 18.812 34.492 -6.682 1 40.65 22 ASN B N 1
ATOM 540 C CA . ASN B 1 22 ? 18.818 33.354 -5.802 1 41.16 22 ASN B CA 1
ATOM 541 C C . ASN B 1 22 ? 20.244 32.861 -5.511 1 41.73 22 ASN B C 1
ATOM 542 O O . ASN B 1 22 ? 20.484 32.383 -4.413 1 42.34 22 ASN B O 1
ATOM 547 N N . VAL B 1 23 ? 21.178 32.929 -6.482 1 41.29 23 VAL B N 1
ATOM 548 C CA . VAL B 1 23 ? 22.59 32.552 -6.2 1 40.96 23 VAL B CA 1
ATOM 549 C C . VAL B 1 23 ? 23.2 33.631 -5.257 1 41.14 23 VAL B C 1
ATOM 550 O O . VAL B 1 23 ? 23.923 33.306 -4.324 1 41.54 23 VAL B O 1
ATOM 554 N N . CYS B 1 24 ? 22.794 34.902 -5.445 1 41.23 24 CYS B N 1
ATOM 555 C CA . CYS B 1 24 ? 23.214 36.063 -4.661 1 41.31 24 CYS B CA 1
ATOM 556 C C . CYS B 1 24 ? 22.745 36.046 -3.22 1 41.58 24 CYS B C 1
ATOM 557 O O . CYS B 1 24 ? 23.399 36.673 -2.408 1 41.01 24 CYS B O 1
ATOM 560 N N . LYS B 1 25 ? 21.687 35.272 -2.886 1 42.04 25 LYS B N 1
ATOM 561 C CA . LYS B 1 25 ? 21.201 35.101 -1.505 1 42.24 25 LYS B CA 1
ATOM 562 C C . LYS B 1 25 ? 22.17 34.202 -0.724 1 43.23 25 LYS B C 1
ATOM 563 O O . LYS B 1 25 ? 22.362 34.41 0.472 1 42.88 25 LYS B O 1
ATOM 569 N N . THR B 1 26 ? 22.798 33.214 -1.409 1 43.92 26 THR B N 1
ATOM 570 C CA . THR B 1 26 ? 23.803 32.343 -0.802 1 45.63 26 THR B CA 1
ATOM 571 C C . THR B 1 26 ? 25.102 33.112 -0.486 1 47.34 26 THR B C 1
ATOM 572 O O . THR B 1 26 ? 25.896 32.652 0.307 1 48.81 26 THR B O 1
ATOM 576 N N . GLU B 1 27 ? 25.316 34.272 -1.098 1 48.42 27 GLU B N 1
ATOM 577 C CA . GLU B 1 27 ? 26.454 35.147 -0.816 1 48.84 27 GLU B CA 1
ATOM 578 C C . GLU B 1 27 ? 26.124 36.242 0.225 1 49.29 27 GLU B C 1
ATOM 579 O O . GLU B 1 27 ? 26.955 37.108 0.464 1 48.95 27 GLU B O 1
ATOM 585 N N . GLY B 1 28 ? 24.942 36.187 0.841 1 50.17 28 GLY B N 1
ATOM 586 C CA . GLY B 1 28 ? 24.515 37.15 1.846 1 51.61 28 GLY B CA 1
ATOM 587 C C . GLY B 1 28 ? 23.857 38.395 1.291 1 53.54 28 GLY B C 1
ATOM 588 O O . GLY B 1 28 ? 23.662 39.365 2.027 1 54.4 28 GLY B O 1
ATOM 589 N N . PHE B 1 29 ? 23.512 38.4 -0.011 1 53.87 29 PHE B N 1
ATOM 590 C CA . PHE B 1 29 ? 22.895 39.571 -0.631 1 55 29 PHE B CA 1
ATOM 591 C C . PHE B 1 29 ? 21.365 39.456 -0.7 1 54.81 29 PHE B C 1
ATOM 592 O O . PHE B 1 29 ? 20.815 38.366 -0.516 1 54.84 29 PHE B O 1
ATOM 600 N N . HIS B 1 30 ? 20.669 40.588 -0.92 1 53.98 30 HIS B N 1
ATOM 601 C CA . HIS B 1 30 ? 19.213 40.581 -0.938 1 53.92 30 HIS B CA 1
ATOM 602 C C . HIS B 1 30 ? 18.612 40.058 -2.236 1 52.24 30 HIS B C 1
ATOM 603 O O . HIS B 1 30 ? 17.657 39.269 -2.193 1 52.53 30 HIS B O 1
ATOM 610 N N . GLY B 1 31 ? 19.159 40.508 -3.367 1 50.03 31 GLY B N 1
ATOM 611 C CA . GLY B 1 31 ? 18.693 40.147 -4.694 1 48.28 31 GLY B CA 1
ATOM 612 C C . GLY B 1 31 ? 19.807 40.128 -5.717 1 47.67 31 GLY B C 1
ATOM 613 O O . GLY B 1 31 ? 20.986 40.139 -5.363 1 46.96 31 GLY B O 1
ATOM 614 N N . GLY B 1 32 ? 19.441 40.179 -6.983 1 48.45 32 GLY B N 1
ATOM 615 C CA . GLY B 1 32 ? 20.42 40.14 -8.055 1 50.47 32 GLY B CA 1
ATOM 616 C C . GLY B 1 32 ? 19.859 40.427 -9.42 1 53.02 32 GLY B C 1
ATOM 617 O O . GLY B 1 32 ? 18.703 40.113 -9.706 1 53.88 32 GLY B O 1
ATOM 618 N N . LYS B 1 33 ? 20.68 41.027 -10.277 1 53.78 33 LYS B N 1
ATOM 619 C CA . LYS B 1 33 ? 20.251 41.382 -11.613 1 54.75 33 LYS B CA 1
ATOM 620 C C . LYS B 1 33 ? 21.304 41.037 -12.65 1 54.16 33 LYS B C 1
ATOM 621 O O . LYS B 1 33 ? 22.49 41.144 -12.365 1 53.62 33 LYS B O 1
ATOM 627 N N . CYS B 1 34 ? 20.879 40.71 -13.872 1 54.81 34 CYS B N 1
ATOM 628 C CA . CYS B 1 34 ? 21.824 40.504 -14.978 1 55.97 34 CYS B CA 1
ATOM 629 C C . CYS B 1 34 ? 22.196 41.892 -15.503 1 56.27 34 CYS B C 1
ATOM 630 O O . CYS B 1 34 ? 21.33 42.778 -15.554 1 56.37 34 CYS B O 1
ATOM 633 N N . ARG B 1 35 ? 23.47 42.109 -15.873 1 56 35 ARG B N 1
ATOM 634 C CA . ARG B 1 35 ? 23.901 43.438 -16.324 1 55.96 35 ARG B CA 1
ATOM 635 C C . ARG B 1 35 ? 24.947 43.46 -17.451 1 54.61 35 ARG B C 1
ATOM 636 O O . ARG B 1 35 ? 25.896 42.68 -17.46 1 54.25 35 ARG B O 1
ATOM 644 N N . GLY B 1 36 ? 24.761 44.394 -18.377 1 53.71 36 GLY B N 1
ATOM 645 C CA . GLY B 1 36 ? 25.673 44.63 -19.48 1 53.32 36 GLY B CA 1
ATOM 646 C C . GLY B 1 36 ? 25.633 43.648 -20.631 1 52.65 36 GLY B C 1
ATOM 647 O O . GLY B 1 36 ? 24.919 42.639 -20.594 1 51.91 36 GLY B O 1
ATOM 648 N N . PHE B 1 37 ? 26.422 43.96 -21.66 1 52.35 37 PHE B N 1
ATOM 649 C CA . PHE B 1 37 ? 26.565 43.156 -22.868 1 52.55 37 PHE B CA 1
ATOM 650 C C . PHE B 1 37 ? 27.218 41.798 -22.576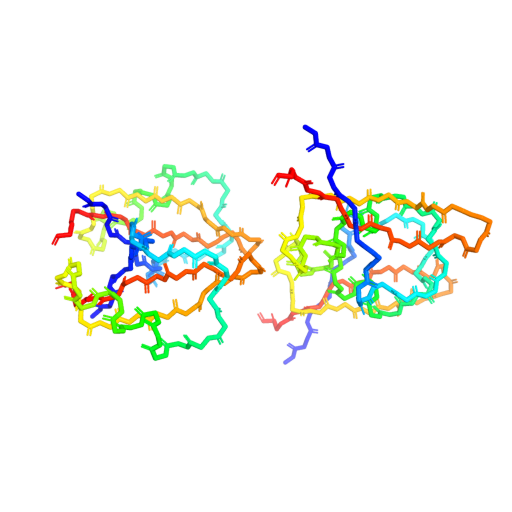 1 52.65 37 PHE B C 1
ATOM 651 O O . PHE B 1 37 ? 26.894 40.796 -23.214 1 53.11 37 PHE B O 1
ATOM 659 N N . ARG B 1 38 ? 28.108 41.755 -21.59 1 52.39 38 ARG B N 1
ATOM 660 C CA . ARG B 1 38 ? 28.757 40.519 -21.179 1 52.45 38 ARG B CA 1
ATOM 661 C C . ARG B 1 38 ? 27.85 39.617 -20.321 1 50.78 38 ARG B C 1
ATOM 662 O O . ARG B 1 38 ? 28.253 38.507 -20.024 1 49.97 38 ARG B O 1
ATOM 670 N N . ARG B 1 39 ? 26.632 40.083 -19.955 1 50.43 39 ARG B N 1
ATOM 671 C CA . ARG B 1 39 ? 25.627 39.345 -19.189 1 50.69 39 ARG B CA 1
ATOM 672 C C . ARG B 1 39 ? 26.161 38.833 -17.855 1 49.44 39 ARG B C 1
ATOM 673 O O . ARG B 1 39 ? 26.169 37.625 -17.598 1 49.31 39 ARG B O 1
ATOM 681 N N . ARG B 1 40 ? 26.645 39.746 -17.03 1 48.5 40 ARG B N 1
ATOM 682 C CA . ARG B 1 40 ? 27.215 39.412 -15.733 1 48.12 40 ARG B CA 1
ATOM 683 C C . ARG B 1 40 ? 26.158 39.462 -14.624 1 47.12 40 ARG B C 1
ATOM 684 O O . ARG B 1 40 ? 25.27 40.303 -14.679 1 47.92 40 ARG B O 1
ATOM 692 N N . CYS B 1 41 ? 26.23 38.554 -13.638 1 45.6 41 CYS B N 1
ATOM 693 C CA . CYS B 1 41 ? 25.304 38.523 -12.508 1 45.35 41 CYS B CA 1
ATOM 694 C C . CYS B 1 41 ? 25.799 39.5 -11.429 1 45.29 41 CYS B C 1
ATOM 695 O O . CYS B 1 41 ? 26.927 39.375 -10.959 1 45.54 41 CYS B O 1
ATOM 698 N N . PHE B 1 42 ? 24.955 40.461 -11.032 1 45.28 42 PHE B N 1
ATOM 699 C CA . PHE B 1 42 ? 25.311 41.397 -9.968 1 46.23 42 PHE B CA 1
ATOM 700 C C . PHE B 1 42 ? 24.413 41.204 -8.766 1 45.55 42 PHE B C 1
ATOM 701 O O . PHE B 1 42 ? 23.199 41.287 -8.882 1 44.79 42 PHE B O 1
ATOM 709 N N . CYS B 1 43 ? 25.015 41.035 -7.597 1 45.36 43 CYS B N 1
ATOM 710 C CA . CYS B 1 43 ? 24.301 40.916 -6.339 1 45.67 43 CYS B CA 1
ATOM 711 C C . CYS B 1 43 ? 23.945 42.282 -5.796 1 48.66 43 CYS B C 1
ATOM 712 O O . CYS B 1 43 ? 24.759 43.198 -5.861 1 50.06 43 CYS B O 1
ATOM 715 N N . THR B 1 44 ? 22.707 42.464 -5.33 1 49.07 44 THR B N 1
ATOM 716 C CA . THR B 1 44 ? 22.263 43.762 -4.826 1 49.05 44 THR B CA 1
ATOM 717 C C . THR B 1 44 ? 21.819 43.723 -3.393 1 50.77 44 THR B C 1
ATOM 718 O O . THR B 1 44 ? 21.262 42.725 -2.934 1 51.25 44 THR B O 1
ATOM 722 N N . LYS B 1 45 ? 22.044 44.842 -2.69 1 51.39 45 LYS B N 1
ATOM 723 C CA . LYS B 1 45 ? 21.61 45.019 -1.312 1 52.68 45 LYS B CA 1
ATOM 724 C C . LYS B 1 45 ? 21.572 46.499 -0.961 1 53.75 45 LYS B C 1
ATOM 725 O O . LYS B 1 45 ? 22.235 47.337 -1.587 1 52.19 45 LYS B O 1
ATOM 731 N N . HIS B 1 46 ? 20.739 46.827 0.019 1 55.97 46 HIS B N 1
ATOM 732 C CA . HIS B 1 46 ? 20.582 48.189 0.511 1 58.35 46 HIS B CA 1
ATOM 733 C C . HIS B 1 46 ? 21.914 48.758 0.994 1 60.1 46 HIS B C 1
ATOM 734 O O . HIS B 1 46 ? 22.783 48.014 1.46 1 59.66 46 HIS B O 1
ATOM 741 N N . CYS B 1 47 ? 22.103 50.055 0.798 1 62.07 47 CYS B N 1
ATOM 742 C CA . CYS B 1 47 ? 23.281 50.738 1.309 1 64.99 47 CYS B CA 1
ATOM 743 C C . CYS B 1 47 ? 22.891 51.742 2.423 1 66.14 47 CYS B C 1
ATOM 744 O O . CYS B 1 47 ? 22.462 51.263 3.502 1 66.26 47 CYS B O 1
ATOM 748 N N . ARG C 1 1 ? 13.259 64.707 -27.627 1 50.85 1 ARG C N 1
ATOM 749 C CA . ARG C 1 1 ? 14.07 65.217 -28.722 1 50.48 1 ARG C CA 1
ATOM 750 C C . ARG C 1 1 ? 15.313 64.357 -28.869 1 50.96 1 ARG C C 1
ATOM 751 O O . ARG C 1 1 ? 15.914 63.979 -27.867 1 51.96 1 ARG C O 1
ATOM 759 N N . THR C 1 2 ? 15.667 63.995 -30.106 1 50.62 2 THR C N 1
ATOM 760 C CA . THR C 1 2 ? 16.826 63.14 -30.388 1 51.04 2 THR C CA 1
ATOM 761 C C . THR C 1 2 ? 18.026 63.954 -30.908 1 51.02 2 THR C C 1
ATOM 762 O O . THR C 1 2 ? 17.9 64.722 -31.851 1 50.97 2 THR C O 1
ATOM 766 N N . CYS C 1 3 ? 19.18 63.775 -30.287 1 50.98 3 CYS C N 1
ATOM 767 C CA . CYS C 1 3 ? 20.417 64.435 -30.673 1 51.88 3 CYS C CA 1
ATOM 768 C C . CYS C 1 3 ? 21.332 63.433 -31.385 1 50.92 3 CYS C C 1
ATOM 769 O O . CYS C 1 3 ? 21.311 62.245 -31.077 1 51.76 3 CYS C O 1
ATOM 772 N N . GLU C 1 4 ? 22.114 63.905 -32.357 1 49.08 4 GLU C N 1
ATOM 773 C CA . GLU C 1 4 ? 22.984 63.049 -33.158 1 47.56 4 GLU C CA 1
ATOM 774 C C . GLU C 1 4 ? 24.414 63.52 -33.107 1 45.91 4 GLU C C 1
ATOM 775 O O . GLU C 1 4 ? 24.672 64.72 -33.063 1 45.72 4 GLU C O 1
ATOM 781 N N . SER C 1 5 ? 25.337 62.597 -33.286 1 44.9 5 SER C N 1
ATOM 782 C CA . SER C 1 5 ? 26.738 62.94 -33.344 1 44.85 5 SER C CA 1
ATOM 783 C C . SER C 1 5 ? 27.409 61.935 -34.247 1 45.44 5 SER C C 1
ATOM 784 O O . SER C 1 5 ? 27.242 60.726 -34.043 1 45.27 5 SE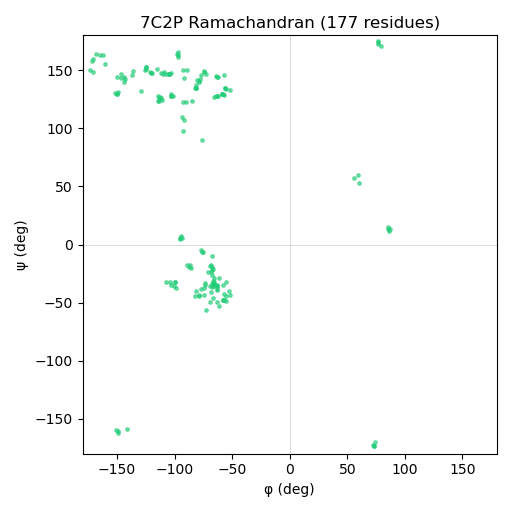R C O 1
ATOM 787 N N . GLN C 1 6 ? 28.2 62.4 -35.235 1 45.46 6 GLN C N 1
ATOM 788 C CA . GLN C 1 6 ? 28.907 61.478 -36.123 1 45.58 6 GLN C CA 1
ATOM 789 C C . GLN C 1 6 ? 29.827 60.572 -35.321 1 46.25 6 GLN C C 1
ATOM 790 O O . GLN C 1 6 ? 30.547 61.031 -34.42 1 46.54 6 GLN C O 1
ATOM 796 N N . SER C 1 7 ? 29.697 59.28 -35.572 1 46.3 7 SER C N 1
ATOM 797 C CA . SER C 1 7 ? 30.437 58.206 -34.936 1 46.72 7 SER C CA 1
ATOM 798 C C . SER C 1 7 ? 31.92 58.458 -35.003 1 46.99 7 SER C C 1
ATOM 799 O O . SER C 1 7 ? 32.409 58.863 -36.049 1 47.22 7 SER C O 1
ATOM 802 N N . HIS C 1 8 ? 32.626 58.284 -33.885 1 46.76 8 HIS C N 1
ATOM 803 C CA . HIS C 1 8 ? 34.081 58.414 -33.856 1 46.01 8 HIS C CA 1
ATOM 804 C C . HIS C 1 8 ? 34.764 57.062 -34.17 1 44.91 8 HIS C C 1
ATOM 805 O O . HIS C 1 8 ? 35.962 57.057 -34.455 1 43.85 8 HIS C O 1
ATOM 812 N N . LYS C 1 9 ? 34.031 55.923 -34.067 1 45.09 9 LYS C N 1
ATOM 813 C CA . LYS C 1 9 ? 34.572 54.573 -34.298 1 44.8 9 LYS C CA 1
ATOM 814 C C . LYS C 1 9 ? 34.259 53.98 -35.642 1 44.7 9 LYS C C 1
ATOM 815 O O . LYS C 1 9 ? 35.052 53.194 -36.136 1 44.47 9 LYS C O 1
ATOM 821 N N . PHE C 1 10 ? 33.067 54.256 -36.192 1 44.84 10 PHE C N 1
ATOM 822 C CA . PHE C 1 10 ? 32.639 53.628 -37.441 1 45.48 10 PHE C CA 1
ATOM 823 C C . PHE C 1 10 ? 33.541 53.976 -38.631 1 46.02 10 PHE C C 1
ATOM 824 O O . PHE C 1 10 ? 33.811 55.157 -38.888 1 46.46 10 PHE C O 1
ATOM 832 N N . LYS C 1 11 ? 34.024 52.948 -39.34 1 45.87 11 LYS C N 1
ATOM 833 C CA . LYS C 1 11 ? 34.86 53.173 -40.502 1 47.1 11 LYS C CA 1
ATOM 834 C C . LYS C 1 11 ? 34.129 52.859 -41.809 1 49.49 11 LYS C C 1
ATOM 835 O O . LYS C 1 11 ? 33.271 51.98 -41.841 1 49.52 11 LYS C O 1
ATOM 841 N N . GLY C 1 12 ? 34.439 53.608 -42.867 1 51.05 12 GLY C N 1
ATOM 842 C CA . GLY C 1 12 ? 33.855 53.379 -44.182 1 52.63 12 GLY C CA 1
ATOM 843 C C . GLY C 1 12 ? 32.401 53.767 -44.313 1 54.46 12 GLY C C 1
ATOM 844 O O . GLY C 1 12 ? 31.833 54.374 -43.414 1 54.75 12 GLY C O 1
ATOM 845 N N . PRO C 1 13 ? 31.773 53.437 -45.458 1 55.76 13 PRO C N 1
ATOM 846 C CA . PRO C 1 13 ? 30.367 53.815 -45.65 1 55.92 13 PRO C CA 1
ATOM 847 C C . PRO C 1 13 ? 29.393 53.004 -44.808 1 56.61 13 PRO C C 1
ATOM 848 O O . PRO C 1 13 ? 29.596 51.807 -44.552 1 56.96 13 PRO C O 1
ATOM 852 N N . CYS C 1 14 ? 28.313 53.666 -44.403 1 56.55 14 CYS C N 1
ATOM 853 C CA . CYS C 1 14 ? 27.253 53.084 -43.607 1 57.14 14 CYS C CA 1
ATOM 854 C C . CYS C 1 14 ? 26.399 52.21 -44.51 1 58.03 14 CYS C C 1
ATOM 855 O O . CYS C 1 14 ? 25.471 52.685 -45.157 1 58.09 14 CYS C O 1
ATOM 858 N N . LEU C 1 15 ? 26.771 50.93 -44.61 1 58.81 15 LEU C N 1
ATOM 859 C CA . LEU C 1 15 ? 26.095 49.969 -45.469 1 59.65 15 LEU C CA 1
ATOM 860 C C . LEU C 1 15 ? 24.752 49.558 -44.885 1 58.34 15 LEU C C 1
ATOM 861 O O . LEU C 1 15 ? 23.767 49.468 -45.62 1 58.21 15 LEU C O 1
ATOM 866 N N . ARG C 1 16 ? 24.717 49.306 -43.56 1 56.5 16 ARG C N 1
ATOM 867 C CA . ARG C 1 16 ? 23.495 48.915 -42.856 1 55.01 16 ARG C CA 1
ATOM 868 C C . ARG C 1 16 ? 23.29 49.796 -41.628 1 52.17 16 ARG C C 1
ATOM 869 O O . ARG C 1 16 ? 24.224 49.998 -40.849 1 51.72 16 ARG C O 1
ATOM 877 N N . ALA C 1 17 ? 22.071 50.318 -41.462 1 49.91 17 ALA C N 1
ATOM 878 C CA . ALA C 1 17 ? 21.716 51.184 -40.336 1 48.53 17 ALA C CA 1
ATOM 879 C C . ALA C 1 17 ? 21.967 50.513 -38.989 1 46.88 17 ALA C C 1
ATOM 880 O O . ALA C 1 17 ? 22.677 51.084 -38.16 1 46.05 17 ALA C O 1
ATOM 882 N N . SER C 1 18 ? 21.498 49.247 -38.829 1 46.4 18 SER C N 1
ATOM 883 C CA . SER C 1 18 ? 21.673 48.428 -37.626 1 45.51 18 SER C CA 1
ATOM 884 C C . SER C 1 18 ? 23.15 48.259 -37.215 1 43.88 18 SER C C 1
ATOM 885 O O . SER C 1 18 ? 23.444 48.146 -36.038 1 43.79 18 SER C O 1
ATOM 888 N N . ASN C 1 19 ? 24.075 48.225 -38.182 1 42.74 19 ASN C N 1
ATOM 889 C CA . ASN C 1 19 ? 25.504 48.093 -37.888 1 41.65 19 ASN C CA 1
ATOM 890 C C . ASN C 1 19 ? 26.037 49.337 -37.222 1 41.53 19 ASN C C 1
ATOM 891 O O . ASN C 1 19 ? 26.798 49.259 -36.257 1 41.64 19 ASN C O 1
ATOM 896 N N . CYS C 1 20 ? 25.583 50.5 -37.71 1 40.89 20 CYS C N 1
ATOM 897 C CA . CYS C 1 20 ? 25.94 51.79 -37.184 1 41.17 20 CYS C CA 1
ATOM 898 C C . CYS C 1 20 ? 25.423 51.885 -35.75 1 40.44 20 CYS C C 1
ATOM 899 O O . CYS C 1 20 ? 26.174 52.258 -34.859 1 39.84 20 CYS C O 1
ATOM 902 N N . ALA C 1 21 ? 24.137 51.54 -35.553 1 40.37 21 ALA C N 1
ATOM 903 C CA . ALA C 1 21 ? 23.435 51.526 -34.268 1 39.92 21 ALA C CA 1
ATOM 904 C C . ALA C 1 21 ? 24.196 50.719 -33.226 1 39.04 21 ALA C C 1
ATOM 905 O O . ALA C 1 21 ? 24.304 51.15 -32.069 1 40.32 21 ALA C O 1
ATOM 907 N N . ASN C 1 22 ? 24.768 49.586 -33.636 1 37.18 22 ASN C N 1
ATOM 908 C CA . ASN C 1 22 ? 25.51 48.727 -32.731 1 36.78 22 ASN C CA 1
ATOM 909 C C . ASN C 1 22 ? 26.88 49.269 -32.432 1 35.58 22 ASN C C 1
ATOM 910 O O . ASN C 1 22 ? 27.331 49.164 -31.304 1 36.12 22 ASN C O 1
ATOM 915 N N . VAL C 1 23 ? 27.552 49.847 -33.422 1 35.45 23 VAL C N 1
ATOM 916 C CA . VAL C 1 23 ? 28.85 50.505 -33.176 1 35.54 23 VAL C CA 1
ATOM 917 C C . VAL C 1 23 ? 28.671 51.701 -32.215 1 35.3 23 VAL C C 1
ATOM 918 O O . VAL C 1 23 ? 29.475 51.881 -31.28 1 34.3 23 VAL C O 1
ATOM 922 N N . CYS C 1 24 ? 27.52 52.397 -32.323 1 35.13 24 CYS C N 1
ATOM 923 C CA . CYS C 1 24 ? 27.23 53.539 -31.497 1 36.35 24 CYS C CA 1
ATOM 924 C C . CYS C 1 24 ? 26.936 53.195 -30.04 1 37.64 24 CYS C C 1
ATOM 925 O O . CYS C 1 24 ? 27.187 54.045 -29.18 1 36.78 24 CYS C O 1
ATOM 928 N N . LYS C 1 25 ? 26.492 51.945 -29.752 1 38.04 25 LYS C N 1
ATOM 929 C CA . LYS C 1 25 ? 26.272 51.487 -28.385 1 40.02 25 LYS C CA 1
ATOM 930 C C . LYS C 1 25 ? 27.611 51.378 -27.635 1 41.6 25 LYS C C 1
ATOM 931 O O . LYS C 1 25 ? 27.66 51.653 -26.434 1 41.84 25 LYS C O 1
ATOM 937 N N . THR C 1 2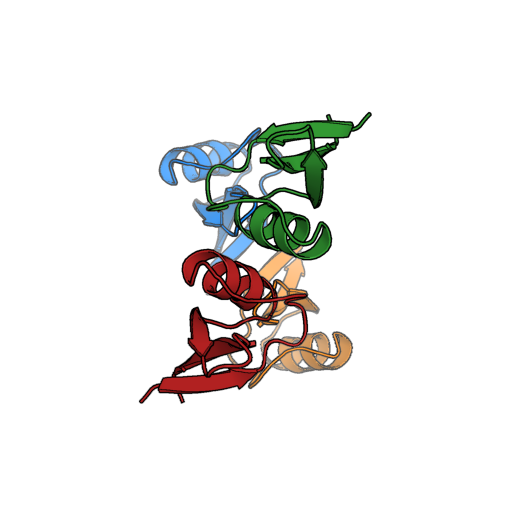6 ? 28.696 51.005 -28.353 1 41.58 26 THR C N 1
ATOM 938 C CA . THR C 1 26 ? 30.076 50.916 -27.847 1 42.4 26 THR C CA 1
ATOM 939 C C . THR C 1 26 ? 30.631 52.317 -27.495 1 43.81 26 THR C C 1
ATOM 940 O O . THR C 1 26 ? 31.561 52.417 -26.691 1 44.33 26 THR C O 1
ATOM 944 N N . GLU C 1 27 ? 30.052 53.395 -28.074 1 44.24 27 GLU C N 1
ATOM 945 C CA . GLU C 1 27 ? 30.402 54.772 -27.768 1 44.61 27 GLU C CA 1
ATOM 946 C C . GLU C 1 27 ? 29.508 55.399 -26.686 1 44.15 27 GLU C C 1
ATOM 947 O O . GLU C 1 27 ? 29.62 56.592 -26.446 1 45.3 27 GLU C O 1
ATOM 953 N N . GLY C 1 28 ? 2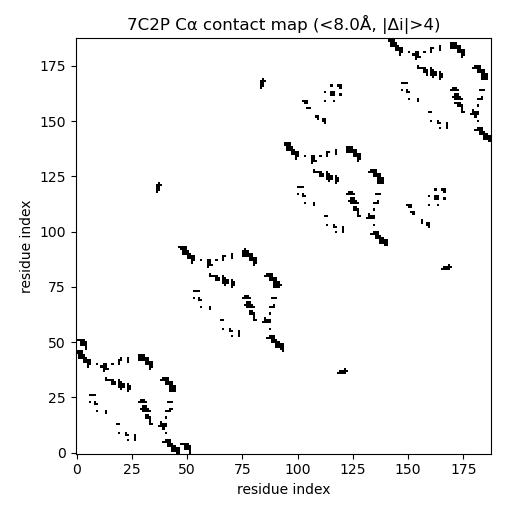8.615 54.62 -26.077 1 42.75 28 GLY C N 1
ATOM 954 C CA . GLY C 1 28 ? 27.703 55.081 -25.041 1 42.02 28 GLY C CA 1
ATOM 955 C C . GLY C 1 28 ? 26.423 55.705 -25.559 1 41.55 28 GLY C C 1
ATOM 956 O O . GLY C 1 28 ? 25.712 56.37 -24.799 1 41.45 28 GLY C O 1
ATOM 957 N N . PHE C 1 29 ? 26.109 55.5 -26.856 1 40.05 29 PHE C N 1
ATOM 958 C CA . PHE C 1 29 ? 24.893 56.076 -27.447 1 39.64 29 PHE C CA 1
ATOM 959 C C . PHE C 1 29 ? 23.754 55.048 -27.495 1 41.18 29 PHE C C 1
ATOM 960 O O . PHE C 1 29 ? 23.984 53.85 -27.29 1 41.66 29 PHE C O 1
ATOM 968 N N . HIS C 1 30 ? 22.527 55.511 -27.699 1 41.73 30 HIS C N 1
ATOM 969 C CA . HIS C 1 30 ? 21.365 54.636 -27.666 1 44.17 30 HIS C CA 1
ATOM 970 C C . HIS C 1 30 ? 21.151 53.884 -28.956 1 45.19 30 HIS C C 1
ATOM 971 O O . HIS C 1 30 ? 20.816 52.694 -28.96 1 45.98 30 HIS C O 1
ATOM 978 N N . GLY C 1 31 ? 21.365 54.583 -30.048 1 45.5 31 GLY C N 1
ATOM 979 C CA . GLY C 1 31 ? 21.215 54.043 -31.38 1 45.24 31 GLY C CA 1
ATOM 980 C C . GLY C 1 31 ? 22.133 54.725 -32.342 1 44.41 31 GLY C C 1
ATOM 981 O O . GLY C 1 31 ? 23.099 55.375 -31.939 1 45.19 31 GLY C O 1
ATOM 982 N N . GLY C 1 32 ? 21.78 54.614 -33.603 1 43.31 32 GLY C N 1
ATOM 983 C CA . GLY C 1 32 ? 22.507 55.161 -34.722 1 43.51 32 GLY C CA 1
ATOM 984 C C . GLY C 1 32 ? 21.72 55.022 -36.01 1 45.24 32 GLY C C 1
ATOM 985 O O . GLY C 1 32 ? 20.822 54.187 -36.13 1 45.33 32 GLY C O 1
ATOM 986 N N . LYS C 1 33 ? 22.04 55.848 -36.977 1 46.63 33 LYS C N 1
ATOM 987 C CA . LYS C 1 33 ? 21.4 55.863 -38.295 1 48.27 33 LYS C CA 1
ATOM 988 C C . LYS C 1 33 ? 22.386 56.252 -39.373 1 49.01 33 LYS C C 1
ATOM 989 O O . LYS C 1 33 ? 23.249 57.078 -39.112 1 48.32 33 LYS C O 1
ATOM 995 N N . CYS C 1 34 ? 22.242 55.698 -40.592 1 50.75 34 CYS C N 1
ATOM 996 C CA . CYS C 1 34 ? 23.067 56.133 -41.725 1 52.97 34 CYS C CA 1
ATOM 997 C C . CYS C 1 34 ? 22.481 57.452 -42.218 1 54.93 34 CYS C C 1
ATOM 998 O O . CYS C 1 34 ? 21.262 57.613 -42.226 1 55.98 34 CYS C O 1
ATOM 1001 N N . ARG C 1 35 ? 23.326 58.398 -42.64 1 55.77 35 ARG C N 1
ATOM 1002 C CA . ARG C 1 35 ? 22.848 59.709 -43.084 1 56.94 35 ARG C CA 1
ATOM 1003 C C . ARG C 1 35 ? 23.66 60.36 -44.217 1 56.65 35 ARG C C 1
ATOM 1004 O O . ARG C 1 35 ? 24.893 60.293 -44.254 1 56.75 35 ARG C O 1
ATOM 1012 N N . GLY C 1 36 ? 22.946 61.036 -45.101 1 56.07 36 GLY C N 1
ATOM 1013 C CA . GLY C 1 36 ? 23.552 61.78 -46.192 1 56.62 36 GLY C CA 1
ATOM 1014 C C . GLY C 1 36 ? 23.99 60.962 -47.386 1 56.93 36 GLY C C 1
ATOM 1015 O O . GLY C 1 36 ? 24.024 59.723 -47.333 1 57.11 36 GLY C O 1
ATOM 1016 N N . PHE C 1 37 ? 24.363 61.67 -48.465 1 56.99 37 PHE C N 1
ATOM 1017 C CA . PHE C 1 37 ? 24.835 61.06 -49.715 1 57.73 37 PHE C CA 1
ATOM 1018 C C . PHE C 1 37 ? 26.174 60.345 -49.498 1 58.81 37 PHE C C 1
ATOM 1019 O O . PHE C 1 37 ? 26.437 59.34 -50.138 1 59.56 37 PHE C O 1
ATOM 1027 N N . ARG C 1 38 ? 27.021 60.868 -48.59 1 59 38 ARG C N 1
ATOM 1028 C CA . ARG C 1 38 ? 28.31 60.258 -48.249 1 59 38 ARG C CA 1
ATOM 1029 C C . ARG C 1 38 ? 28.166 59.013 -47.358 1 57.8 38 ARG C C 1
ATOM 1030 O O . ARG C 1 38 ? 29.181 58.371 -47.094 1 57.87 38 ARG C O 1
ATOM 1038 N N . ARG C 1 39 ? 26.932 58.682 -46.884 1 56.45 39 ARG C N 1
ATOM 1039 C CA . ARG C 1 39 ? 26.627 57.497 -46.07 1 56.08 39 ARG C CA 1
ATOM 1040 C C . ARG C 1 39 ? 27.408 57.445 -44.762 1 54.11 39 ARG C C 1
ATOM 1041 O O . ARG C 1 39 ? 28.151 56.5 -44.511 1 53.12 39 ARG C O 1
ATOM 1049 N N . ARG C 1 40 ? 27.23 58.463 -43.922 1 52.74 40 ARG C N 1
ATOM 1050 C CA . ARG C 1 40 ? 27.923 58.548 -42.634 1 51.19 40 ARG C CA 1
ATOM 1051 C C . ARG C 1 40 ? 27.108 57.866 -41.529 1 47.24 40 ARG C C 1
ATOM 1052 O O . ARG C 1 40 ? 25.891 57.84 -41.61 1 46.14 40 ARG C O 1
ATOM 1060 N N . CYS C 1 41 ? 27.77 57.319 -40.503 1 44.9 41 CYS C N 1
ATOM 1061 C CA . CYS C 1 41 ? 27.078 56.723 -39.373 1 43.62 41 CYS C CA 1
ATOM 1062 C C . CYS C 1 41 ? 26.906 57.793 -38.287 1 41.81 41 CYS C C 1
ATOM 1063 O O . CYS C 1 41 ? 27.883 58.389 -37.85 1 42.1 41 CYS C O 1
ATOM 1066 N N . PHE C 1 42 ? 25.668 58.053 -37.874 1 40.36 42 PHE C N 1
ATOM 1067 C CA . PHE C 1 42 ? 25.397 59.017 -36.797 1 40.76 42 PHE C CA 1
ATOM 1068 C C . PHE C 1 42 ? 24.846 58.329 -35.575 1 39.43 42 PHE C C 1
ATOM 1069 O O . PHE C 1 42 ? 23.82 57.685 -35.65 1 39.76 42 PHE C O 1
ATOM 1077 N N . CYS C 1 43 ? 25.462 58.538 -34.435 1 38.96 43 CYS C N 1
ATOM 1078 C CA . CYS C 1 43 ? 25.009 58.002 -33.148 1 39.23 43 CYS C CA 1
ATOM 1079 C C . CYS C 1 43 ? 23.909 58.877 -32.573 1 41.13 43 CYS C C 1
ATOM 1080 O O . CYS C 1 43 ? 24.003 60.093 -32.64 1 42.02 43 CYS C O 1
ATOM 1083 N N . THR C 1 44 ? 22.834 58.27 -32.07 1 42.25 44 THR C N 1
ATOM 1084 C CA . THR C 1 44 ? 21.705 59.018 -31.534 1 43.8 44 THR C CA 1
ATOM 1085 C C . THR C 1 44 ? 21.45 58.725 -30.076 1 45.23 44 THR C C 1
ATOM 1086 O O . THR C 1 44 ? 21.655 57.604 -29.604 1 43.87 44 THR C O 1
ATOM 1090 N N . LYS C 1 45 ? 20.97 59.74 -29.375 1 47.06 45 LYS C N 1
ATOM 1091 C CA . LYS C 1 45 ? 20.57 59.646 -27.98 1 50.04 45 LYS C CA 1
ATOM 1092 C C . LYS C 1 45 ? 19.67 60.833 -27.605 1 52.45 45 LYS C C 1
ATOM 1093 O O . LYS C 1 45 ? 19.656 61.842 -28.306 1 50.45 45 LYS C O 1
ATOM 1099 N N . HIS C 1 46 ? 18.946 60.72 -26.488 1 56.34 46 HIS C N 1
ATOM 1100 C CA . HIS C 1 46 ? 18.083 61.811 -26.034 1 59.85 46 HIS C CA 1
ATOM 1101 C C . HIS C 1 46 ? 18.897 63.062 -25.712 1 60.76 46 HIS C C 1
ATOM 1102 O O . HIS C 1 46 ? 20.04 62.953 -25.264 1 60.37 46 HIS C O 1
ATOM 1109 N N . CYS C 1 47 ? 18.331 64.244 -25.996 1 61.96 47 CYS C N 1
ATOM 1110 C CA . CYS C 1 47 ? 18.982 65.526 -25.711 1 63.39 47 CYS C CA 1
ATOM 1111 C C . CYS C 1 47 ? 18.804 65.83 -24.234 1 65.14 47 CYS C C 1
ATOM 1112 O O . CYS C 1 47 ? 19.806 66.173 -23.566 1 65.93 47 CYS C O 1
ATOM 1116 N N . ARG D 1 1 ? 44.215 30.635 -26.661 1 51.85 1 ARG D N 1
ATOM 1117 C CA . ARG D 1 1 ? 43.533 30.145 -27.858 1 52.28 1 ARG D CA 1
ATOM 1118 C C . ARG D 1 1 ? 42.296 31.006 -28.124 1 53.61 1 ARG D C 1
ATOM 1119 O O . ARG D 1 1 ? 41.586 31.359 -27.176 1 53.75 1 ARG D O 1
ATOM 1127 N N . THR D 1 2 ? 42.082 31.404 -29.396 1 54.08 2 THR D N 1
ATOM 1128 C CA . THR D 1 2 ? 40.961 32.245 -29.791 1 55.02 2 THR D CA 1
ATOM 1129 C C . THR D 1 2 ? 39.817 31.448 -30.439 1 55 2 THR D C 1
ATOM 1130 O O . THR D 1 2 ? 40.042 30.71 -31.385 1 56.51 2 THR D O 1
ATOM 1134 N N . CYS D 1 3 ? 38.597 31.611 -29.938 1 53.18 3 CYS D N 1
ATOM 1135 C CA . CYS D 1 3 ? 37.411 30.953 -30.4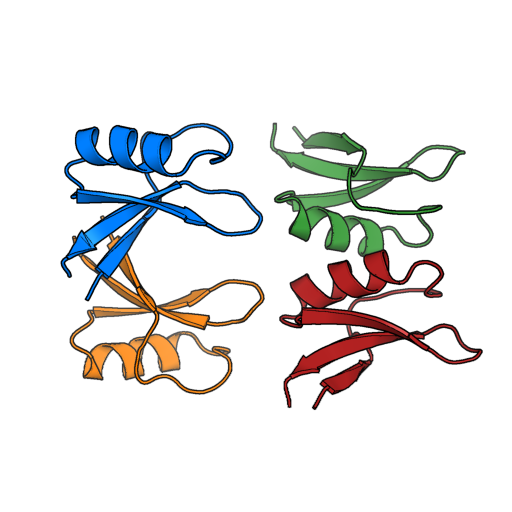72 1 52.69 3 CYS D CA 1
ATOM 1136 C C . CYS D 1 3 ? 36.585 31.982 -31.274 1 50.59 3 CYS D C 1
ATOM 1137 O O . CYS D 1 3 ? 36.585 33.153 -30.941 1 50.3 3 CYS D O 1
ATOM 1140 N N . GLU D 1 4 ? 35.902 31.543 -32.34 1 49.03 4 GLU D N 1
ATOM 1141 C CA . GLU D 1 4 ? 35.105 32.406 -33.209 1 47.32 4 GLU D CA 1
ATOM 1142 C C . GLU D 1 4 ? 33.681 31.93 -33.319 1 45.2 4 GLU D C 1
ATOM 1143 O O . GLU D 1 4 ? 33.424 30.74 -33.351 1 44.39 4 GLU D O 1
ATOM 1149 N N . SER D 1 5 ? 32.764 32.864 -33.553 1 44.55 5 SER D N 1
ATOM 1150 C CA . SER D 1 5 ? 31.37 32.526 -33.742 1 43.24 5 SER D CA 1
ATOM 1151 C C . SER D 1 5 ? 30.79 33.563 -34.654 1 42.74 5 SER D C 1
ATOM 1152 O O . SER D 1 5 ? 30.929 34.768 -34.391 1 42.5 5 SER D O 1
ATOM 1155 N N . GLN D 1 6 ? 30.088 33.126 -35.724 1 41.44 6 GLN D N 1
ATOM 1156 C CA . GLN D 1 6 ? 29.455 34.075 -36.635 1 40.13 6 GLN D CA 1
ATOM 1157 C C . GLN D 1 6 ? 28.481 35 -35.867 1 39.73 6 GLN D C 1
ATOM 1158 O O . GLN D 1 6 ? 27.685 34.536 -35.05 1 40.25 6 GLN D O 1
ATOM 1164 N N . SER D 1 7 ? 28.643 36.303 -36.066 1 38.31 7 SER D N 1
ATOM 1165 C CA . SER D 1 7 ? 27.843 37.349 -35.458 1 39.03 7 SER D CA 1
ATOM 1166 C C . SER D 1 7 ? 26.379 37.148 -35.727 1 40.22 7 SER D C 1
ATOM 1167 O O . SER D 1 7 ? 25.992 36.893 -36.857 1 40.88 7 SER D O 1
ATOM 1170 N N . HIS D 1 8 ? 25.565 37.288 -34.7 1 41.7 8 HIS D N 1
ATOM 1171 C CA . HIS D 1 8 ? 24.119 37.204 -34.841 1 43.02 8 HIS D CA 1
ATOM 1172 C C . HIS D 1 8 ? 23.513 38.578 -35.208 1 42.95 8 HIS D C 1
ATOM 1173 O O . HIS D 1 8 ? 22.388 38.62 -35.699 1 44.09 8 HIS D O 1
ATOM 1180 N N . LYS D 1 9 ? 24.244 39.689 -34.994 1 42.47 9 LYS D N 1
ATOM 1181 C CA . LYS D 1 9 ? 23.72 41.049 -35.222 1 41.96 9 LYS D CA 1
ATOM 1182 C C . LYS D 1 9 ? 24.227 41.708 -36.483 1 41.03 9 LYS D C 1
ATOM 1183 O O . LYS D 1 9 ? 23.527 42.544 -37.022 1 40.07 9 LYS D O 1
ATOM 1189 N N . PHE D 1 10 ? 25.459 41.417 -36.913 1 41.37 10 PHE D N 1
ATOM 1190 C CA . PHE D 1 10 ? 26.033 42.087 -38.092 1 41.57 10 PHE D CA 1
ATOM 1191 C C . PHE D 1 10 ? 25.275 41.809 -39.382 1 42.36 10 PHE D C 1
ATOM 1192 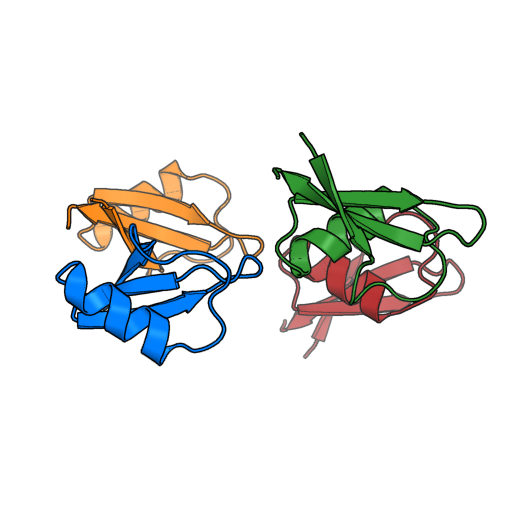O O . PHE D 1 10 ? 25.013 40.667 -39.709 1 43.29 10 PHE D O 1
ATOM 1200 N N . LYS D 1 11 ? 24.903 42.861 -40.095 1 42.87 11 LYS D N 1
ATOM 1201 C CA . LYS D 1 11 ? 24.177 42.736 -41.342 1 43.54 11 LYS D CA 1
ATOM 1202 C C . LYS D 1 11 ? 25.037 43.172 -42.53 1 45.78 11 LYS D C 1
ATOM 1203 O O . LYS D 1 11 ? 25.91 44.019 -42.398 1 45.81 11 LYS D O 1
ATOM 1209 N N . GLY D 1 12 ? 24.815 42.545 -43.671 1 47.36 12 GLY D N 1
ATOM 1210 C CA . GLY D 1 12 ? 25.523 42.888 -44.897 1 50 12 GLY D CA 1
ATOM 1211 C C . GLY D 1 12 ? 26.962 42.42 -44.921 1 52.59 12 GLY D C 1
ATOM 1212 O O . GLY D 1 12 ? 27.403 41.695 -44.028 1 52.89 12 GLY D O 1
ATOM 1213 N N . PRO D 1 13 ? 27.736 42.874 -45.923 1 54.15 13 PRO D N 1
ATOM 1214 C CA . PRO D 1 13 ? 29.14 42.461 -45.995 1 54.47 13 PRO D CA 1
ATOM 1215 C C . PRO D 1 13 ? 30.03 43.187 -44.999 1 54.48 13 PRO D C 1
ATOM 1216 O O . PRO D 1 13 ? 29.831 44.362 -44.693 1 53.88 13 PRO D O 1
ATOM 1220 N N . CYS D 1 14 ? 31.025 42.463 -44.501 1 54.62 14 CYS D N 1
ATOM 1221 C CA . CYS D 1 14 ? 31.996 42.96 -43.557 1 55.87 14 CYS D CA 1
ATOM 1222 C C . CYS D 1 14 ? 33.152 43.468 -44.387 1 56.23 14 CYS D C 1
ATOM 1223 O O . CYS D 1 14 ? 33.867 42.661 -44.988 1 56.23 14 CYS D O 1
ATOM 1226 N N . LEU D 1 15 ? 33.309 44.799 -44.478 1 56.72 15 LEU D N 1
ATOM 1227 C CA . LEU D 1 15 ? 34.428 45.375 -45.216 1 57.59 15 LEU D CA 1
ATOM 1228 C C . LEU D 1 15 ? 35.516 45.879 -44.274 1 57.09 15 LEU D C 1
ATOM 1229 O O . LEU D 1 15 ? 36.696 45.746 -44.583 1 57.13 15 LEU D O 1
ATOM 1234 N N . ARG D 1 16 ? 35.124 46.411 -43.101 1 56.26 16 ARG D N 1
ATOM 1235 C CA . ARG D 1 16 ? 36.079 46.902 -42.096 1 55.53 16 ARG D CA 1
ATOM 1236 C C . ARG D 1 16 ? 36.001 46.015 -40.857 1 54.22 16 ARG D C 1
ATOM 1237 O O . ARG D 1 16 ? 34.917 45.842 -40.315 1 54.7 16 ARG D O 1
ATOM 1245 N N . ALA D 1 17 ? 37.128 45.419 -40.431 1 52.5 17 ALA D N 1
ATOM 1246 C CA . ALA D 1 17 ? 37.175 44.522 -39.278 1 50.68 17 ALA D CA 1
ATOM 1247 C C . ALA D 1 17 ? 36.805 45.17 -37.922 1 48.62 17 ALA D C 1
ATOM 1248 O O . ALA D 1 17 ? 36.175 44.492 -37.113 1 48.38 17 ALA D O 1
ATOM 1250 N N . SER D 1 18 ? 37.165 46.455 -37.674 1 46.76 18 SER D N 1
ATOM 1251 C CA . SER D 1 18 ? 36.793 47.11 -36.413 1 45.62 18 SER D CA 1
ATOM 1252 C C . SER D 1 18 ? 35.29 47.35 -36.294 1 43.18 18 SER D C 1
ATOM 1253 O O . SER D 1 18 ? 34.785 47.414 -35.173 1 42.87 18 SER D O 1
ATOM 1256 N N . ASN D 1 19 ? 34.562 47.426 -37.422 1 41.51 19 ASN D N 1
ATOM 1257 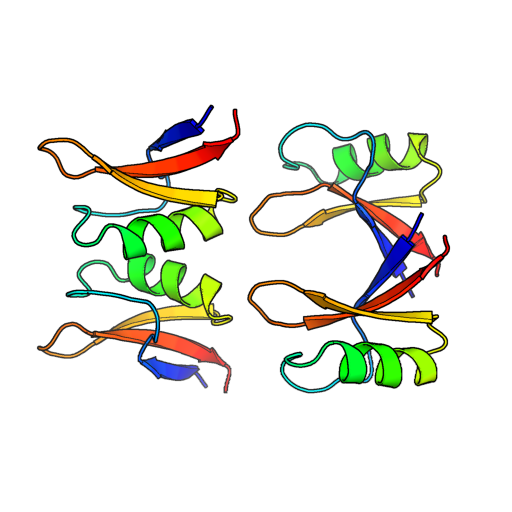C CA . ASN D 1 19 ? 33.088 47.543 -37.33 1 40.64 19 ASN D CA 1
ATOM 1258 C C . ASN D 1 19 ? 32.531 46.19 -36.794 1 39.19 19 ASN D C 1
ATOM 1259 O O . ASN D 1 19 ? 31.833 46.165 -35.782 1 39.66 19 ASN D O 1
ATOM 1264 N N . CYS D 1 20 ? 32.947 45.074 -37.381 1 37.47 20 CYS D N 1
ATOM 1265 C CA . CYS D 1 20 ? 32.588 43.744 -36.905 1 37.11 20 CYS D CA 1
ATOM 1266 C C . CYS D 1 20 ? 32.987 43.605 -35.401 1 36.57 20 CYS D C 1
ATOM 1267 O O . CYS D 1 20 ? 32.163 43.253 -34.595 1 36.19 20 CYS D O 1
ATOM 1270 N N . ALA D 1 21 ? 34.23 43.987 -35.062 1 36.67 21 ALA D N 1
ATOM 1271 C CA . ALA D 1 21 ? 34.786 43.941 -33.727 1 37.91 21 ALA D CA 1
ATOM 1272 C C . ALA D 1 21 ? 33.952 44.773 -32.721 1 38.34 21 ALA D C 1
ATOM 1273 O O . ALA D 1 21 ? 33.781 44.33 -31.58 1 39.05 21 ALA D O 1
ATOM 1275 N N . ASN D 1 22 ? 33.378 45.899 -33.158 1 37.85 22 ASN D N 1
ATOM 1276 C CA . ASN D 1 22 ? 32.514 46.697 -32.3 1 38.45 22 ASN D CA 1
ATOM 1277 C C . ASN D 1 22 ? 31.128 46.114 -32.187 1 38.06 22 ASN D C 1
ATOM 1278 O O . ASN D 1 22 ? 30.625 46.031 -31.081 1 38.77 22 ASN D O 1
ATOM 1283 N N . VAL D 1 23 ? 30.51 45.65 -33.288 1 37.85 23 VAL D N 1
ATOM 1284 C CA . VAL D 1 23 ? 29.212 44.966 -33.23 1 37.59 23 VAL D CA 1
ATOM 1285 C C . VAL D 1 23 ? 29.276 43.777 -32.275 1 37.53 23 VAL D C 1
ATOM 1286 O O . VAL D 1 23 ? 28.439 43.677 -31.365 1 37.28 23 VAL D O 1
ATOM 1290 N N . CYS D 1 24 ? 30.374 42.987 -32.384 1 37.4 24 CYS D N 1
ATOM 1291 C CA . CYS D 1 24 ? 30.624 41.848 -31.539 1 38.4 24 CYS D CA 1
ATOM 1292 C C . CYS D 1 24 ? 30.769 42.163 -30.061 1 39.74 24 CYS D C 1
ATOM 1293 O O . CYS D 1 24 ? 30.391 41.303 -29.29 1 39.73 24 CYS D O 1
ATOM 1296 N N . LYS D 1 25 ? 31.237 43.367 -29.646 1 40.21 25 LYS D N 1
ATOM 1297 C CA . LYS D 1 25 ? 31.309 43.726 -28.208 1 42.16 25 LYS D CA 1
ATOM 1298 C C . LYS D 1 25 ? 29.887 43.816 -27.593 1 43.64 25 LYS D C 1
ATOM 1299 O O . LYS D 1 25 ? 29.686 43.453 -26.438 1 43.52 25 LYS D O 1
ATOM 1305 N N . THR D 1 26 ? 28.902 44.264 -28.388 1 44.7 26 THR D N 1
ATOM 1306 C CA . THR D 1 26 ? 27.485 44.319 -28.004 1 45.46 26 THR D CA 1
ATOM 1307 C C . THR D 1 26 ? 26.893 42.881 -27.83 1 47 26 THR D C 1
ATOM 1308 O O . THR D 1 26 ? 25.88 42.715 -27.174 1 48.66 26 THR D O 1
ATOM 1312 N N . GLU D 1 27 ? 27.525 41.855 -28.402 1 46.67 27 GLU D N 1
ATOM 1313 C CA . GLU D 1 27 ? 27.13 40.457 -28.245 1 46.66 27 GLU D CA 1
ATOM 1314 C C . GLU D 1 27 ? 27.912 39.728 -27.113 1 46.83 27 GLU D C 1
ATOM 1315 O O . GLU D 1 27 ? 27.77 38.515 -26.963 1 47 27 GLU D O 1
ATOM 1321 N N . GLY D 1 28 ? 28.744 40.458 -26.374 1 46.29 28 GLY D N 1
ATOM 1322 C CA . GLY D 1 28 ? 29.532 39.941 -25.269 1 46.37 28 GLY D CA 1
ATOM 1323 C C . GLY D 1 28 ? 30.874 39.37 -25.682 1 46.11 28 GLY D C 1
ATOM 1324 O O . GLY D 1 28 ? 31.523 38.713 -24.881 1 46.2 28 GLY D O 1
ATOM 1325 N N . PHE D 1 29 ? 31.32 39.629 -26.909 1 45.59 29 PHE D N 1
ATOM 1326 C CA . PHE D 1 29 ? 32.606 39.108 -27.4 1 44.9 29 PHE D CA 1
ATOM 1327 C C . PHE D 1 29 ? 33.742 40.145 -27.26 1 44.23 29 PHE D C 1
ATOM 1328 O O . PHE D 1 29 ? 33.468 41.308 -26.984 1 44.41 29 PHE D O 1
ATOM 1336 N N . HIS D 1 30 ? 35.002 39.722 -27.393 1 43.62 30 HIS D N 1
ATOM 1337 C CA . HIS D 1 30 ? 36.129 40.634 -27.25 1 44.94 30 HIS D CA 1
ATOM 1338 C C . HIS D 1 30 ? 36.405 41.43 -28.529 1 44.11 30 HIS D C 1
ATOM 1339 O O . HIS D 1 30 ? 36.67 42.641 -28.503 1 44.66 30 HIS D O 1
ATOM 1346 N N . GLY D 1 31 ? 36.362 40.724 -29.639 1 42.3 31 GLY D N 1
ATOM 1347 C CA . GLY D 1 31 ? 36.695 41.305 -30.913 1 40.34 31 GLY D CA 1
ATOM 1348 C C . GLY D 1 31 ? 35.939 40.681 -32.029 1 38.1 31 GLY D C 1
ATOM 1349 O O . GLY D 1 31 ? 34.917 40.032 -31.82 1 37.52 31 GLY D O 1
ATOM 1350 N N . GLY D 1 32 ? 36.466 40.87 -33.206 1 37.61 32 GLY D N 1
ATOM 1351 C CA . GLY D 1 32 ? 35.831 40.391 -34.404 1 39.1 32 GLY D CA 1
ATOM 1352 C C . GLY D 1 32 ? 36.714 40.521 -35.608 1 41.3 32 GLY D C 1
ATOM 1353 O O . GLY D 1 32 ? 37.658 41.302 -35.601 1 41.51 32 GLY D O 1
ATOM 1354 N N . LYS D 1 33 ? 36.401 39.753 -36.643 1 43.53 33 LYS D N 1
ATOM 1355 C CA . LYS D 1 33 ? 37.155 39.75 -37.902 1 46.36 33 LYS D CA 1
ATOM 1356 C C . LYS D 1 33 ? 36.261 39.405 -39.065 1 47.53 33 LYS D C 1
ATOM 1357 O O . LYS D 1 33 ? 35.387 38.57 -38.918 1 47.51 33 LYS D O 1
ATOM 1363 N N . CYS D 1 34 ? 36.497 40.013 -40.235 1 48.89 34 CYS D N 1
ATOM 1364 C CA . CYS D 1 34 ? 35.771 39.674 -41.448 1 49.8 34 CYS D CA 1
ATOM 1365 C C . CYS D 1 34 ? 36.399 38.369 -41.981 1 50.23 34 CYS D C 1
ATOM 1366 O O . CYS D 1 34 ? 37.618 38.207 -41.914 1 50.52 34 CYS D O 1
ATOM 1369 N N . ARG D 1 35 ? 35.582 37.442 -42.499 1 50.33 35 ARG D N 1
ATOM 1370 C CA . ARG D 1 35 ? 36.089 36.165 -42.987 1 52.03 35 ARG D CA 1
ATOM 1371 C C . ARG D 1 35 ? 35.395 35.609 -44.232 1 51.22 35 ARG D C 1
ATOM 1372 O O . ARG D 1 35 ? 34.182 35.713 -44.386 1 50.48 35 ARG D O 1
ATOM 1380 N N . GLY D 1 36 ? 36.185 34.993 -45.095 1 51.61 36 GLY D N 1
ATOM 1381 C CA . GLY D 1 36 ? 35.702 34.324 -46.297 1 52.19 36 GLY D CA 1
ATOM 1382 C C . GLY D 1 36 ? 35.325 35.207 -47.469 1 52.6 36 GLY D C 1
ATOM 1383 O O . GLY D 1 36 ? 35.279 36.433 -47.331 1 52.74 36 GLY D O 1
ATOM 1384 N N . PHE D 1 37 ? 35.029 34.592 -48.639 1 52.59 37 PHE D N 1
ATOM 1385 C CA . PHE D 1 37 ? 34.616 35.352 -49.828 1 53.39 37 PHE D CA 1
ATOM 1386 C C . PHE D 1 37 ? 33.261 36.025 -49.599 1 54.22 37 PHE D C 1
ATOM 1387 O O . PHE D 1 37 ? 33.031 37.137 -50.1 1 54.37 37 PHE D O 1
ATOM 1395 N N . ARG D 1 38 ? 32.36 35.363 -48.828 1 54.86 38 ARG D N 1
ATOM 1396 C CA . ARG D 1 38 ? 31.057 35.962 -48.508 1 56.15 38 ARG D CA 1
ATOM 1397 C C . ARG D 1 38 ? 31.169 37.199 -47.596 1 55 38 ARG D C 1
ATOM 1398 O O . ARG D 1 38 ? 30.175 37.88 -47.426 1 56.04 38 ARG D O 1
ATOM 1406 N N . ARG D 1 39 ? 32.364 37.485 -47.036 1 53.2 39 ARG D N 1
ATOM 1407 C CA . ARG D 1 39 ? 32.665 38.635 -46.197 1 52.8 39 ARG D CA 1
ATOM 1408 C C . ARG D 1 39 ? 31.797 38.658 -44.94 1 49.73 39 ARG D C 1
ATOM 1409 O O . ARG D 1 39 ? 31.13 39.643 -44.68 1 49.19 39 ARG D O 1
ATOM 1417 N N . ARG D 1 40 ? 31.779 37.559 -44.181 1 47.44 40 ARG D N 1
ATOM 1418 C CA . ARG D 1 40 ? 30.945 37.464 -42.972 1 45.78 40 ARG D CA 1
ATOM 1419 C C . ARG D 1 40 ? 31.698 37.878 -41.71 1 42.77 40 ARG D C 1
ATOM 1420 O O . ARG D 1 40 ? 32.9 37.677 -41.616 1 43.04 40 ARG D O 1
ATOM 1428 N N . CYS D 1 41 ? 30.996 38.411 -40.741 1 40.42 41 CYS D N 1
ATOM 1429 C CA . CYS D 1 41 ? 31.583 38.905 -39.51 1 39.82 41 CYS D CA 1
ATOM 1430 C C . CYS D 1 41 ? 31.643 37.815 -38.48 1 39.67 41 CYS D C 1
ATOM 1431 O O . CYS D 1 41 ? 30.628 37.212 -38.174 1 38.87 41 CYS D O 1
ATOM 1434 N N . PHE D 1 42 ? 32.853 37.524 -37.97 1 40.5 42 PHE D N 1
ATOM 1435 C CA . PHE D 1 42 ? 33.03 36.541 -36.919 1 41.93 42 PHE D CA 1
ATOM 1436 C C . PHE D 1 42 ? 33.47 37.196 -35.615 1 41.07 42 PHE D C 1
ATOM 1437 O O . PHE D 1 42 ? 34.509 37.833 -35.581 1 41.24 42 PHE D O 1
ATOM 1445 N N . CYS D 1 43 ? 32.746 36.949 -34.535 1 40.68 43 CYS D N 1
ATOM 1446 C CA . CYS D 1 43 ? 33.079 37.446 -33.207 1 40.6 43 CYS D CA 1
ATOM 1447 C C . CYS D 1 43 ? 34.131 36.552 -32.572 1 41.7 43 CYS D C 1
ATOM 1448 O O . CYS D 1 43 ? 34.052 35.343 -32.706 1 41.65 43 CYS D O 1
ATOM 1451 N N . THR D 1 44 ? 35.142 37.146 -31.917 1 41.85 44 THR D N 1
ATOM 1452 C CA . THR D 1 44 ? 36.215 36.369 -31.308 1 43.01 44 THR D CA 1
ATOM 1453 C C . THR D 1 44 ? 36.341 36.624 -29.806 1 44.97 44 THR D C 1
ATOM 1454 O O . THR D 1 44 ? 36.089 37.727 -29.327 1 45.66 44 THR D O 1
ATOM 1458 N N . LYS D 1 45 ? 36.765 35.602 -29.084 1 45.41 45 LYS D N 1
ATOM 1459 C CA . LYS D 1 45 ? 37.012 35.662 -27.648 1 47.84 45 LYS D CA 1
ATOM 1460 C C . LYS D 1 45 ? 37.846 34.449 -27.217 1 48.99 45 LYS D C 1
ATOM 1461 O O . LYS D 1 45 ? 37.941 33.469 -27.951 1 47.04 45 LYS D O 1
ATOM 1467 N N . HIS D 1 46 ? 38.451 34.523 -26.026 1 51.17 46 HIS D N 1
ATOM 1468 C CA . HIS D 1 46 ? 39.254 33.415 -25.514 1 54.23 46 HIS D CA 1
ATOM 1469 C C . HIS D 1 46 ? 38.407 32.168 -25.3 1 55.61 46 HIS D C 1
ATOM 1470 O O . HIS D 1 46 ? 37.225 32.273 -24.939 1 55.18 46 HIS D O 1
ATOM 1477 N N . CYS D 1 47 ? 39 30.992 -25.558 1 56.94 47 CYS D N 1
ATOM 1478 C CA . CYS D 1 47 ? 38.321 29.718 -25.365 1 59.37 47 CYS D CA 1
ATOM 1479 C C . CYS D 1 47 ? 38.377 29.351 -23.875 1 61.56 47 CYS D C 1
ATOM 1480 O O . CYS D 1 47 ? 37.323 28.973 -23.314 1 62.27 47 CYS D O 1
#